Protein AF-A0A1F7FIG1-F1 (afdb_monomer_lite)

Radius of gyration: 31.35 Å; chains: 1; bounding box: 47×82×94 Å

Structure (mmCIF, N/CA/C/O backbone):
data_AF-A0A1F7FIG1-F1
#
_entry.id   AF-A0A1F7FIG1-F1
#
loop_
_atom_site.group_PDB
_atom_site.id
_atom_site.type_symbol
_atom_site.label_atom_id
_atom_site.label_alt_id
_atom_site.label_comp_id
_atom_site.label_asym_id
_atom_site.label_entity_id
_atom_site.label_seq_id
_atom_site.pdbx_PDB_ins_code
_atom_site.Cartn_x
_atom_site.Cartn_y
_atom_site.Cartn_z
_atom_site.occupancy
_atom_site.B_iso_or_equiv
_atom_site.auth_seq_id
_atom_site.auth_comp_id
_atom_site.auth_asym_id
_atom_site.auth_atom_id
_atom_site.pdbx_PDB_model_num
ATOM 1 N N . MET A 1 1 ? -11.057 66.371 27.479 1.00 36.31 1 MET A N 1
ATOM 2 C CA . MET A 1 1 ? -12.027 65.419 26.897 1.00 36.31 1 MET A CA 1
ATOM 3 C C . MET A 1 1 ? -11.253 64.253 26.309 1.00 36.31 1 MET A C 1
ATOM 5 O O . MET A 1 1 ? -10.707 64.365 25.223 1.00 36.31 1 MET A O 1
ATOM 9 N N . THR A 1 2 ? -11.128 63.170 27.066 1.00 29.16 2 THR A N 1
ATOM 10 C CA . THR A 1 2 ? -10.509 61.911 26.641 1.00 29.16 2 THR A CA 1
ATOM 11 C C . THR A 1 2 ? -11.490 61.180 25.722 1.00 29.16 2 THR A C 1
ATOM 13 O O . THR A 1 2 ? -12.403 60.499 26.186 1.00 29.16 2 THR A O 1
ATOM 16 N N . GLN A 1 3 ? -11.361 61.380 24.408 1.00 32.34 3 GLN A N 1
ATOM 17 C CA . GLN A 1 3 ? -12.085 60.576 23.423 1.00 32.34 3 GLN A CA 1
ATOM 18 C C . GLN A 1 3 ? -11.475 59.170 23.396 1.00 32.34 3 GLN A C 1
ATOM 20 O O . GLN A 1 3 ? -10.293 58.996 23.113 1.00 32.34 3 GLN A O 1
ATOM 25 N N . LYS A 1 4 ? -12.291 58.173 23.747 1.00 31.66 4 LYS A N 1
ATOM 26 C CA . LYS A 1 4 ? -11.949 56.748 23.722 1.00 31.66 4 LYS A CA 1
ATOM 27 C C . LYS A 1 4 ? -11.683 56.294 22.279 1.00 31.66 4 LYS A C 1
ATOM 29 O O . LYS A 1 4 ? -12.510 56.524 21.400 1.00 31.66 4 LYS A O 1
ATOM 34 N N . LEU A 1 5 ? -10.533 55.656 22.077 1.00 32.78 5 LEU A N 1
ATOM 35 C CA . LEU A 1 5 ? -9.999 55.136 20.818 1.00 32.78 5 LEU A CA 1
ATOM 36 C C . LEU A 1 5 ? -10.606 53.751 20.516 1.00 32.78 5 LEU A C 1
ATOM 38 O O . LEU A 1 5 ? -10.732 52.920 21.413 1.00 32.78 5 LEU A O 1
ATOM 42 N N . LEU A 1 6 ? -10.964 53.490 19.262 1.00 45.78 6 LEU A N 1
ATOM 43 C CA . LEU A 1 6 ? -11.251 52.152 18.739 1.00 45.78 6 LEU A CA 1
ATOM 44 C C . LEU A 1 6 ? -10.355 51.923 17.524 1.00 45.78 6 LEU A C 1
ATOM 46 O O . LEU A 1 6 ? -10.098 52.843 16.753 1.00 45.78 6 LEU A O 1
ATOM 50 N N . ILE A 1 7 ? -9.932 50.685 17.335 1.00 39.47 7 ILE A N 1
ATOM 51 C CA . ILE A 1 7 ? -9.132 50.217 16.207 1.00 39.47 7 ILE A CA 1
ATOM 52 C C . ILE A 1 7 ? -9.976 49.129 15.527 1.00 39.47 7 ILE A C 1
ATOM 54 O O . ILE A 1 7 ? -10.491 48.247 16.215 1.00 39.47 7 ILE A O 1
ATOM 58 N N . LEU A 1 8 ? -10.182 49.212 14.206 1.00 32.12 8 LEU A N 1
ATOM 59 C CA . LEU A 1 8 ? -10.901 48.193 13.427 1.00 32.12 8 LEU A CA 1
ATOM 60 C C . LEU A 1 8 ? -9.882 47.210 12.838 1.00 32.12 8 LEU A C 1
ATOM 62 O O . LEU A 1 8 ? -9.046 47.610 12.034 1.00 32.12 8 LEU A O 1
ATOM 66 N N . LEU A 1 9 ? -9.963 45.935 13.225 1.00 37.94 9 LEU A N 1
ATOM 67 C CA . LEU A 1 9 ? -9.158 44.854 12.650 1.00 37.94 9 LEU A CA 1
ATOM 68 C C . LEU A 1 9 ? -10.032 44.064 11.664 1.00 37.94 9 LEU A C 1
ATOM 70 O O . LEU A 1 9 ? -11.034 43.470 12.065 1.00 37.94 9 LEU A O 1
ATOM 74 N N . GLY A 1 10 ? -9.694 44.094 10.374 1.00 38.12 10 GLY A N 1
ATOM 75 C CA . GLY A 1 10 ? -10.384 43.334 9.329 1.00 38.12 10 GLY A CA 1
ATOM 76 C C . GLY A 1 10 ? -9.662 42.019 9.035 1.00 38.12 10 GLY A C 1
ATOM 77 O O . GLY A 1 10 ? -8.451 42.013 8.846 1.00 38.12 10 GLY A O 1
ATOM 78 N N . MET A 1 11 ? -10.400 40.908 8.983 1.00 39.88 11 MET A N 1
ATOM 79 C CA . MET A 1 11 ? -9.865 39.578 8.675 1.00 39.88 11 MET A CA 1
ATOM 80 C C . MET A 1 11 ? -10.254 39.202 7.238 1.00 39.88 11 MET A C 1
ATOM 82 O O . MET A 1 11 ? -11.442 39.062 6.946 1.00 39.88 11 MET A O 1
ATOM 86 N N . LEU A 1 12 ? -9.278 39.054 6.335 1.00 37.06 12 LEU A N 1
ATOM 87 C CA . LEU A 1 12 ? -9.501 38.505 4.991 1.00 37.06 12 LEU A CA 1
ATOM 88 C C . LEU A 1 12 ? -9.097 37.027 4.979 1.00 37.06 12 LEU A C 1
ATOM 90 O O . LEU A 1 12 ? -7.964 36.685 5.310 1.00 37.06 12 LEU A O 1
ATOM 94 N N . VAL A 1 13 ? -10.022 36.150 4.584 1.00 36.62 13 VAL A N 1
ATOM 95 C CA . VAL A 1 13 ? -9.782 34.705 4.476 1.00 36.62 13 VAL A CA 1
ATOM 96 C C . VAL A 1 13 ? -9.676 34.336 3.000 1.00 36.62 13 VAL A C 1
ATOM 98 O O . VAL A 1 13 ? -10.669 34.392 2.276 1.00 36.62 13 VAL A O 1
ATOM 101 N N . PHE A 1 14 ? -8.484 33.937 2.555 1.00 33.53 14 PHE A N 1
ATOM 102 C CA . PHE A 1 14 ? -8.286 33.334 1.238 1.00 33.53 14 PHE A CA 1
ATOM 103 C C . PHE A 1 14 ? -8.298 31.811 1.378 1.00 33.53 14 PHE A C 1
ATOM 105 O O . PHE A 1 14 ? -7.436 31.227 2.032 1.00 33.53 14 PHE A O 1
ATOM 112 N N . ILE A 1 15 ? -9.285 31.161 0.759 1.00 32.75 15 ILE A N 1
ATOM 113 C CA . ILE A 1 15 ? -9.352 29.700 0.663 1.00 32.75 15 ILE A CA 1
ATOM 114 C C . ILE A 1 15 ? -8.783 29.315 -0.701 1.00 32.75 15 ILE A C 1
ATOM 116 O O . ILE A 1 15 ? -9.471 29.418 -1.715 1.00 32.75 15 ILE A O 1
ATOM 120 N N . THR A 1 16 ? -7.527 28.880 -0.738 1.00 31.31 16 THR A N 1
ATOM 121 C CA . THR A 1 16 ? -6.963 28.216 -1.915 1.00 31.31 16 THR A CA 1
ATOM 122 C C . THR A 1 16 ? -6.967 26.711 -1.663 1.00 31.31 16 THR A C 1
ATOM 124 O O . THR A 1 16 ? -6.349 26.201 -0.732 1.00 31.31 16 THR A O 1
ATOM 127 N N . CYS A 1 17 ? -7.724 25.971 -2.473 1.00 26.27 17 CYS A N 1
ATOM 128 C CA . CYS A 1 17 ? -7.752 24.515 -2.398 1.00 26.27 17 CYS A CA 1
ATOM 129 C C . CYS A 1 17 ? -6.480 23.979 -3.074 1.00 26.27 17 CYS A C 1
ATOM 131 O O . CYS A 1 17 ? -6.463 23.745 -4.281 1.00 26.27 17 CYS A O 1
ATOM 133 N N . ALA A 1 18 ? -5.385 23.859 -2.321 1.00 30.47 18 ALA A N 1
ATOM 134 C CA . ALA A 1 18 ? -4.219 23.109 -2.775 1.00 30.47 18 ALA A CA 1
ATOM 135 C C . ALA A 1 18 ? -4.557 21.602 -2.766 1.00 30.47 18 ALA A C 1
ATOM 137 O O . ALA A 1 18 ? -5.240 21.151 -1.845 1.00 30.47 18 ALA A O 1
ATOM 138 N N . PRO A 1 19 ? -4.126 20.819 -3.771 1.00 32.38 1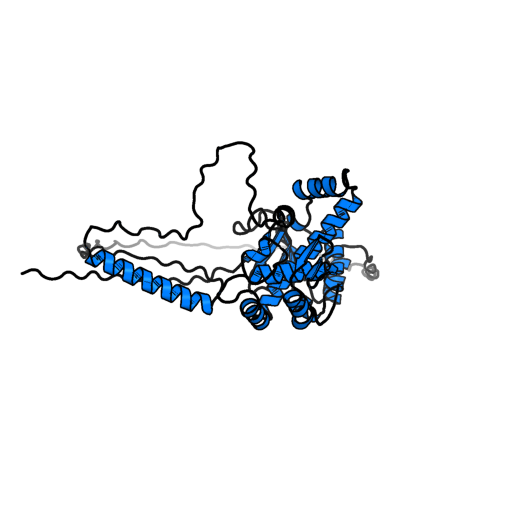9 PRO A N 1
ATOM 139 C CA . PRO A 1 19 ? -4.328 19.374 -3.764 1.00 32.38 19 PRO A CA 1
ATOM 140 C C . PRO A 1 19 ? -3.623 18.736 -2.558 1.00 32.38 19 PRO A C 1
ATOM 142 O O . PRO A 1 19 ? -2.502 19.118 -2.219 1.00 32.38 19 PRO A O 1
ATOM 145 N N . ILE A 1 20 ? -4.284 17.768 -1.922 1.00 38.44 20 ILE A N 1
ATOM 146 C CA . ILE A 1 20 ? -3.734 16.985 -0.808 1.00 38.44 20 ILE A CA 1
ATOM 147 C C . ILE A 1 20 ? -2.874 15.868 -1.402 1.00 38.44 20 ILE A C 1
ATOM 149 O O . ILE A 1 20 ? -3.362 15.097 -2.234 1.00 38.44 20 ILE A O 1
ATOM 153 N N . TYR A 1 21 ? -1.618 15.783 -0.965 1.00 40.31 21 TYR A N 1
ATOM 154 C CA . TYR A 1 21 ? -0.701 14.697 -1.301 1.00 40.31 21 TYR A CA 1
ATOM 155 C C . TYR A 1 21 ? -0.679 13.710 -0.138 1.00 40.31 21 TYR A C 1
ATOM 157 O O . TYR A 1 21 ? -0.214 14.059 0.944 1.00 40.31 21 TYR A O 1
ATOM 165 N N . ALA A 1 22 ? -1.197 12.506 -0.357 1.00 50.84 22 ALA A N 1
ATOM 166 C CA . ALA A 1 22 ? -0.928 11.374 0.525 1.00 50.84 22 ALA A CA 1
ATOM 167 C C . ALA A 1 22 ? 0.332 10.666 0.002 1.00 50.84 22 ALA A C 1
ATOM 169 O O . ALA A 1 22 ? 0.507 10.583 -1.220 1.00 50.84 22 ALA A O 1
ATOM 170 N N . GLN A 1 23 ? 1.260 10.298 0.886 1.00 49.38 23 GLN A N 1
ATOM 171 C CA . GLN A 1 23 ? 2.627 9.916 0.516 1.00 49.38 23 GLN A CA 1
ATOM 172 C C . GLN A 1 23 ? 3.071 8.698 1.314 1.00 49.38 23 GLN A C 1
ATOM 174 O O . GLN A 1 23 ? 2.840 8.632 2.509 1.00 49.38 23 GLN A O 1
ATOM 179 N N . SER A 1 24 ? 3.833 7.797 0.707 1.00 46.78 24 SER A N 1
ATOM 180 C CA . SER A 1 24 ? 4.522 6.743 1.454 1.00 46.78 24 SER A CA 1
ATOM 181 C C . SER A 1 24 ? 5.958 7.161 1.772 1.00 46.78 24 SER A C 1
ATOM 183 O O . SER A 1 24 ? 6.798 7.325 0.881 1.00 46.78 24 SER A O 1
ATOM 185 N N . GLY A 1 25 ? 6.270 7.322 3.061 1.00 41.94 25 GLY A N 1
ATOM 186 C CA . GLY A 1 25 ? 7.650 7.483 3.523 1.00 41.94 25 GLY A CA 1
ATOM 187 C C . GLY A 1 25 ? 8.472 6.199 3.340 1.00 41.94 25 GLY A C 1
ATOM 188 O O . GLY A 1 25 ? 7.935 5.090 3.364 1.00 41.94 25 GLY A O 1
ATOM 189 N N . SER A 1 26 ? 9.793 6.338 3.184 1.00 39.97 26 SER A N 1
ATOM 190 C CA . SER A 1 26 ? 10.753 5.225 3.240 1.00 39.97 26 SER A CA 1
ATOM 191 C C . SER A 1 26 ? 10.523 4.393 4.510 1.00 39.97 26 SER A C 1
ATOM 193 O O . SER A 1 26 ? 10.865 4.793 5.623 1.00 39.97 26 SER A O 1
ATOM 195 N N . TYR A 1 27 ? 9.932 3.214 4.321 1.00 38.38 27 TYR A N 1
ATOM 196 C CA . TYR A 1 27 ? 9.387 2.348 5.367 1.00 38.38 27 TYR A CA 1
ATOM 197 C C . TYR A 1 27 ? 10.417 1.940 6.437 1.00 38.38 27 TYR A C 1
ATOM 199 O O . TYR A 1 27 ? 10.072 1.627 7.569 1.00 38.38 27 TYR A O 1
ATOM 207 N N . LEU A 1 28 ? 11.701 1.998 6.101 1.00 36.94 28 LEU A N 1
ATOM 208 C CA . LEU A 1 28 ? 12.795 1.343 6.812 1.00 36.94 28 LEU A CA 1
ATOM 209 C C . LEU A 1 28 ? 13.220 1.985 8.130 1.00 36.94 28 LEU A C 1
ATOM 211 O O . LEU A 1 28 ? 13.681 1.268 9.013 1.00 36.94 28 LEU A O 1
ATOM 215 N N . ASP A 1 29 ? 13.042 3.296 8.292 1.00 32.66 29 ASP A N 1
ATOM 216 C CA . ASP A 1 29 ? 13.509 3.992 9.499 1.00 32.66 29 ASP A CA 1
ATOM 217 C C . ASP A 1 29 ? 12.566 3.807 10.701 1.00 32.66 29 ASP A C 1
ATOM 219 O O . ASP A 1 29 ? 12.997 3.924 11.845 1.00 32.66 29 ASP A O 1
ATOM 223 N N . SER A 1 30 ? 11.284 3.488 10.471 1.00 35.69 30 SER A N 1
ATOM 224 C CA . SER A 1 30 ? 10.268 3.474 11.540 1.00 35.69 30 SER A CA 1
ATOM 225 C C . SER A 1 30 ? 9.952 2.092 12.122 1.00 35.69 30 SER A C 1
ATOM 227 O O . SER A 1 30 ? 9.515 2.007 13.267 1.00 35.69 30 SER A O 1
ATOM 229 N N . ILE A 1 31 ? 10.182 1.009 11.370 1.00 33.78 31 ILE A N 1
ATOM 230 C CA . ILE A 1 31 ? 9.929 -0.371 11.835 1.00 33.78 31 ILE A CA 1
ATOM 231 C C . ILE A 1 31 ? 11.081 -0.958 12.658 1.00 33.78 31 ILE A C 1
ATOM 233 O O . ILE A 1 31 ? 10.838 -1.873 13.435 1.00 33.78 31 ILE A O 1
ATOM 237 N N . TYR A 1 32 ? 12.305 -0.432 12.534 1.00 32.81 32 TYR A N 1
ATOM 238 C CA . TYR A 1 32 ? 13.488 -0.993 13.208 1.00 32.81 32 TYR A CA 1
ATOM 239 C C . TYR A 1 32 ? 14.100 -0.100 14.296 1.00 32.81 32 TYR A C 1
ATOM 241 O O . TYR A 1 32 ? 15.042 -0.522 14.958 1.00 32.81 32 TYR A O 1
ATOM 249 N N . LYS A 1 33 ? 13.548 1.100 14.524 1.00 30.75 33 LYS A N 1
ATOM 250 C CA . LYS A 1 33 ? 13.915 1.985 15.648 1.00 30.75 33 LYS A CA 1
ATOM 251 C C . LYS A 1 33 ? 12.943 1.916 16.836 1.00 30.75 33 LYS A C 1
ATOM 253 O O . LYS A 1 33 ? 13.046 2.723 17.751 1.00 30.75 33 LYS A O 1
ATOM 258 N N . ALA A 1 34 ? 11.986 0.987 16.832 1.00 28.58 34 ALA A N 1
ATOM 259 C CA . ALA A 1 34 ? 11.122 0.767 17.988 1.00 28.58 34 ALA A CA 1
ATOM 260 C C . ALA A 1 34 ? 11.837 -0.148 18.993 1.00 28.58 34 ALA A C 1
ATOM 262 O O . ALA A 1 34 ? 11.842 -1.366 18.823 1.00 28.58 34 ALA A O 1
ATOM 263 N N . ASP A 1 35 ? 12.449 0.438 20.022 1.00 25.25 35 ASP A N 1
ATOM 264 C CA . ASP A 1 35 ? 12.758 -0.297 21.246 1.00 25.25 35 ASP A CA 1
ATOM 265 C C . ASP A 1 35 ? 11.476 -0.545 22.071 1.00 25.25 35 ASP A C 1
ATOM 267 O O . ASP A 1 35 ? 10.444 0.111 21.891 1.00 25.25 35 ASP A O 1
ATOM 271 N N . GLU A 1 36 ? 11.514 -1.542 22.962 1.00 29.64 36 GLU A N 1
ATOM 272 C CA . GLU A 1 36 ? 10.360 -1.997 23.758 1.00 29.64 36 GLU A CA 1
ATOM 273 C C . GLU A 1 36 ? 9.891 -0.994 24.836 1.00 29.64 36 GLU A C 1
ATOM 275 O O . GLU A 1 36 ? 9.008 -1.321 25.630 1.00 29.64 36 GLU A O 1
ATOM 280 N N . GLN A 1 37 ? 10.424 0.231 24.885 1.00 26.55 37 GLN A N 1
ATOM 281 C CA . GLN A 1 37 ? 10.080 1.214 25.921 1.00 26.55 37 GLN A CA 1
ATOM 282 C C . GLN A 1 37 ? 9.484 2.527 25.413 1.00 26.55 37 GLN A C 1
ATOM 284 O O . GLN A 1 37 ? 9.089 3.354 26.234 1.00 26.55 37 GLN A O 1
ATOM 289 N N . GLY A 1 38 ? 9.299 2.718 24.103 1.00 28.73 38 GLY A N 1
ATOM 290 C CA . GLY A 1 38 ? 8.615 3.919 23.613 1.00 28.73 38 GLY A CA 1
ATOM 291 C C . GLY A 1 38 ? 9.329 5.214 24.015 1.00 28.73 38 GLY A C 1
ATOM 292 O O . GLY A 1 38 ? 8.693 6.259 24.159 1.00 28.73 38 GLY A O 1
ATOM 293 N N . THR A 1 39 ? 10.648 5.150 24.180 1.00 24.12 39 THR A N 1
ATOM 294 C CA . THR A 1 39 ? 11.513 6.311 24.358 1.00 24.12 39 THR A CA 1
ATOM 295 C C . THR A 1 39 ? 12.469 6.358 23.186 1.00 24.12 39 THR A C 1
ATOM 297 O O . THR A 1 39 ? 13.250 5.441 22.991 1.00 24.12 39 THR A O 1
ATOM 300 N N . SER A 1 40 ? 12.405 7.432 22.401 1.00 25.78 40 SER A N 1
ATOM 301 C CA . SER A 1 40 ? 13.405 7.736 21.379 1.00 25.78 40 SER A CA 1
ATOM 302 C C . SER A 1 40 ? 14.789 7.770 22.029 1.00 25.78 40 SER A C 1
ATOM 304 O O . SER A 1 40 ? 15.146 8.767 22.657 1.00 25.78 40 SER A O 1
ATOM 306 N N . ALA A 1 41 ? 15.560 6.691 21.897 1.00 23.69 41 ALA A N 1
ATOM 307 C CA . ALA A 1 41 ? 16.963 6.679 22.263 1.00 23.69 41 ALA A CA 1
ATOM 308 C C . ALA A 1 41 ? 17.731 7.552 21.264 1.00 23.69 41 ALA A C 1
ATOM 310 O O . ALA A 1 41 ? 17.931 7.202 20.100 1.00 23.69 41 ALA A O 1
ATOM 311 N N . VAL A 1 42 ? 18.115 8.728 21.751 1.00 35.94 42 VAL A N 1
ATOM 312 C CA . VAL A 1 42 ? 19.218 9.525 21.226 1.00 35.94 42 VAL A CA 1
ATOM 313 C C . VAL A 1 42 ? 20.471 8.654 21.320 1.00 35.94 42 VAL A C 1
ATOM 315 O O . VAL A 1 42 ? 20.790 8.157 22.399 1.00 35.94 42 VAL A O 1
ATOM 318 N N . ALA A 1 43 ? 21.152 8.441 20.199 1.00 26.52 43 ALA A N 1
ATOM 319 C CA . ALA A 1 43 ? 22.503 7.905 20.186 1.00 26.52 43 ALA A CA 1
ATOM 320 C C . ALA A 1 43 ? 23.331 8.740 19.211 1.00 26.52 43 ALA A C 1
ATOM 322 O O . ALA A 1 43 ? 23.025 8.818 18.019 1.00 26.52 43 ALA A O 1
ATOM 323 N N . ASP A 1 44 ? 24.309 9.403 19.813 1.00 29.80 44 ASP A N 1
ATOM 324 C CA . ASP A 1 44 ? 25.309 10.295 19.253 1.00 29.80 44 ASP A CA 1
ATOM 325 C C . ASP A 1 44 ? 26.075 9.694 18.074 1.00 29.80 44 ASP A C 1
ATOM 327 O O . ASP A 1 44 ? 26.444 8.528 18.118 1.00 29.80 44 ASP A O 1
ATOM 331 N N . GLU A 1 45 ? 26.348 10.531 17.071 1.00 24.59 45 GLU A N 1
ATOM 332 C CA . GLU A 1 45 ? 27.586 10.635 16.274 1.00 24.59 45 GLU A CA 1
ATOM 333 C C . GLU A 1 45 ? 27.491 11.972 15.466 1.00 24.59 45 GLU A C 1
ATOM 335 O O . GLU A 1 45 ? 26.385 12.461 15.227 1.00 24.59 45 GLU A O 1
ATOM 340 N N . PRO A 1 46 ? 28.605 12.621 15.067 1.00 29.45 46 PRO A N 1
ATOM 341 C CA . PRO A 1 46 ? 29.080 13.898 15.622 1.00 29.45 46 PRO A CA 1
ATOM 342 C C . PRO A 1 46 ? 28.567 15.192 14.953 1.00 29.45 46 PRO A C 1
ATOM 344 O O . PRO A 1 46 ? 28.063 15.216 13.833 1.00 29.45 46 PRO A O 1
ATOM 347 N N . GLU A 1 47 ? 28.753 16.292 15.687 1.00 32.22 47 GLU A N 1
ATOM 348 C CA . GLU A 1 47 ? 28.095 17.589 15.541 1.00 32.22 47 GLU A CA 1
ATOM 349 C C . GLU A 1 47 ? 28.501 18.518 14.379 1.00 32.22 47 GLU A C 1
ATOM 351 O O . GLU A 1 47 ? 29.667 18.688 14.032 1.00 32.22 47 GLU A O 1
ATOM 356 N N . THR A 1 48 ? 27.433 19.209 13.949 1.00 50.50 48 THR A N 1
ATOM 357 C CA . THR A 1 48 ? 27.256 20.564 13.396 1.00 50.50 48 THR A CA 1
ATOM 358 C C . THR A 1 48 ? 28.022 20.970 12.132 1.00 50.50 48 THR A C 1
ATOM 360 O O . THR A 1 48 ? 29.195 21.317 12.131 1.00 50.50 48 THR A O 1
ATOM 363 N N . ASN A 1 49 ? 27.275 21.098 11.033 1.00 32.59 49 ASN A N 1
ATOM 364 C CA . ASN A 1 49 ? 27.007 22.429 10.479 1.00 32.59 49 ASN A CA 1
ATOM 365 C C . ASN A 1 49 ? 25.882 22.362 9.441 1.00 32.59 49 ASN A C 1
ATOM 367 O O . ASN A 1 49 ? 26.106 22.380 8.236 1.00 32.59 49 ASN A O 1
ATOM 371 N N . TYR A 1 50 ? 24.651 22.323 9.941 1.00 22.58 50 TYR A N 1
ATOM 372 C CA . TYR A 1 50 ? 23.505 22.907 9.258 1.00 22.58 50 TYR A CA 1
ATOM 373 C C . TYR A 1 50 ? 22.780 23.748 10.295 1.00 22.58 50 TYR A C 1
ATOM 375 O O . TYR A 1 50 ? 22.372 23.242 11.338 1.00 22.58 50 TYR A O 1
ATOM 383 N N . ALA A 1 51 ? 22.684 25.046 10.024 1.00 24.66 51 ALA A N 1
ATOM 384 C CA . ALA A 1 51 ? 21.829 25.938 10.777 1.00 24.66 51 ALA A CA 1
ATOM 385 C C . ALA A 1 51 ? 20.412 25.353 10.765 1.00 24.66 51 ALA A C 1
ATOM 387 O O . ALA A 1 51 ? 19.794 25.210 9.710 1.00 24.66 51 ALA A O 1
ATOM 388 N N . THR A 1 52 ? 19.920 24.980 11.939 1.00 26.12 52 THR A N 1
ATOM 389 C CA . THR A 1 52 ? 18.517 24.662 12.168 1.00 26.12 52 THR A CA 1
ATOM 390 C C . THR A 1 52 ? 17.711 25.937 11.949 1.00 26.12 52 THR A C 1
ATOM 392 O O . THR A 1 52 ? 17.607 26.771 12.845 1.00 26.12 52 THR A O 1
ATOM 395 N N . THR A 1 53 ? 17.158 26.122 10.751 1.00 26.58 53 THR A N 1
ATOM 396 C CA . THR A 1 53 ? 16.033 27.042 10.564 1.00 26.58 53 THR A CA 1
ATOM 397 C C . THR A 1 53 ? 14.763 26.297 10.937 1.00 26.58 53 THR A C 1
ATOM 399 O O . THR A 1 53 ? 14.167 25.573 10.141 1.00 26.58 53 THR A O 1
ATOM 402 N N . ASP A 1 54 ? 14.418 26.462 12.201 1.00 35.22 54 ASP A N 1
ATOM 403 C CA . ASP A 1 54 ? 13.180 26.082 12.862 1.00 35.22 54 ASP A CA 1
ATOM 404 C C . ASP A 1 54 ? 11.979 26.732 12.139 1.00 35.22 54 ASP A C 1
ATOM 406 O O . ASP A 1 54 ? 11.652 27.887 12.390 1.00 35.22 54 ASP A O 1
ATOM 410 N N . THR A 1 55 ? 11.374 26.052 11.156 1.00 34.00 55 THR A N 1
ATOM 411 C CA . THR A 1 55 ? 10.208 26.566 10.400 1.00 34.00 55 THR A CA 1
ATOM 412 C C . THR A 1 55 ? 9.262 25.438 9.980 1.00 34.00 55 THR A C 1
ATOM 414 O O . THR A 1 55 ? 9.037 25.192 8.803 1.00 34.00 55 THR A O 1
ATOM 417 N N . ASP A 1 56 ? 8.685 24.739 10.957 1.00 34.22 56 ASP A N 1
ATOM 418 C CA . ASP A 1 56 ? 7.439 23.976 10.742 1.00 34.22 56 ASP A CA 1
ATOM 419 C C . ASP A 1 56 ? 6.406 24.222 11.860 1.00 34.22 56 ASP A C 1
ATOM 421 O O . ASP A 1 56 ? 5.468 23.458 12.097 1.00 34.22 56 ASP A O 1
ATOM 425 N N . THR A 1 57 ? 6.542 25.364 12.534 1.00 34.78 57 THR A N 1
ATOM 426 C CA . THR A 1 57 ? 5.412 26.032 13.173 1.00 34.78 57 THR A CA 1
ATOM 427 C C . THR A 1 57 ? 4.684 26.880 12.123 1.00 34.78 57 THR A C 1
ATOM 429 O O . THR A 1 57 ? 5.319 27.402 11.206 1.00 34.78 57 THR A O 1
ATOM 432 N N . PRO A 1 58 ? 3.349 27.027 12.202 1.00 30.28 58 PRO A N 1
ATOM 433 C CA . PRO A 1 58 ? 2.633 27.962 11.345 1.00 30.28 58 PRO A CA 1
ATOM 434 C C . PRO A 1 58 ? 3.221 29.364 11.533 1.00 30.28 58 PRO A C 1
ATOM 436 O O . PRO A 1 58 ? 3.078 29.966 12.596 1.00 30.28 58 PRO A O 1
ATOM 439 N N . GLU A 1 59 ? 3.893 29.867 10.504 1.00 35.09 59 GLU A N 1
ATOM 440 C CA . GLU A 1 59 ? 4.479 31.198 10.528 1.00 35.09 59 GLU A CA 1
ATOM 441 C C . GLU A 1 59 ? 3.358 32.237 10.405 1.00 35.09 59 GLU A C 1
ATOM 443 O O . GLU A 1 59 ? 2.664 32.335 9.387 1.00 35.09 59 GLU A O 1
ATOM 448 N N . VAL A 1 60 ? 3.145 32.994 11.482 1.00 40.53 60 VAL A N 1
ATOM 449 C CA . VAL A 1 60 ? 2.340 34.213 11.449 1.00 40.53 60 VAL A CA 1
ATOM 450 C C . VAL A 1 60 ? 3.258 35.316 10.947 1.00 40.53 60 VAL A C 1
ATOM 452 O O . VAL A 1 60 ? 4.049 35.865 11.708 1.00 40.53 60 VAL A O 1
ATOM 455 N N . VAL A 1 61 ? 3.180 35.610 9.653 1.00 39.53 61 VAL A N 1
ATOM 456 C CA . VAL A 1 61 ? 3.956 36.700 9.060 1.00 39.53 61 VAL A CA 1
ATOM 457 C C . VAL A 1 61 ? 3.329 38.028 9.503 1.00 39.53 61 VAL A C 1
ATOM 459 O O . VAL A 1 61 ? 2.196 38.339 9.135 1.00 39.53 61 VAL A O 1
ATOM 462 N N . ASP A 1 62 ? 4.087 38.749 10.332 1.00 42.94 62 ASP A N 1
ATOM 463 C CA . ASP A 1 62 ? 3.859 40.084 10.901 1.00 42.94 62 ASP A CA 1
ATOM 464 C C . ASP A 1 62 ? 2.627 40.273 11.806 1.00 42.94 62 ASP A C 1
ATOM 466 O O . ASP A 1 62 ? 1.590 40.815 11.418 1.00 42.94 62 ASP A O 1
ATOM 470 N N . VAL A 1 63 ? 2.799 39.945 13.093 1.00 42.09 63 VAL A N 1
ATOM 471 C CA . VAL A 1 63 ? 2.055 40.606 14.179 1.00 42.09 63 VAL A CA 1
ATOM 472 C C . VAL A 1 63 ? 2.946 41.723 14.729 1.00 42.09 63 VAL A C 1
ATOM 474 O O . VAL A 1 63 ? 4.010 41.409 15.262 1.00 42.09 63 VAL A O 1
ATOM 477 N N . PRO A 1 64 ? 2.564 43.010 14.628 1.00 43.69 64 PRO A N 1
ATOM 478 C CA . PRO A 1 64 ? 3.340 44.078 15.247 1.00 43.69 64 PRO A CA 1
ATOM 479 C C . PRO A 1 64 ? 3.414 43.859 16.762 1.00 43.69 64 PRO A C 1
ATOM 481 O O . PRO A 1 64 ? 2.418 43.475 17.387 1.00 43.69 64 PRO A O 1
ATOM 484 N N . GLU A 1 65 ? 4.594 44.092 17.345 1.00 47.50 65 GLU A N 1
ATOM 485 C CA . GLU A 1 65 ? 4.801 43.985 18.791 1.00 47.50 65 GLU A CA 1
ATOM 486 C C . GLU A 1 65 ? 3.737 44.794 19.550 1.00 47.50 65 GLU A C 1
ATOM 488 O O . GLU A 1 65 ? 3.386 45.905 19.133 1.00 47.50 65 GLU A O 1
ATOM 493 N N . PRO A 1 66 ? 3.204 44.263 20.666 1.00 43.28 66 PRO A N 1
ATOM 494 C CA . PRO A 1 66 ? 2.198 44.958 21.444 1.00 43.28 66 PRO A CA 1
ATOM 495 C C . PRO A 1 66 ? 2.808 46.247 21.997 1.00 43.28 66 PRO A C 1
ATOM 497 O O . PRO A 1 66 ? 3.571 46.236 22.962 1.00 43.28 66 PRO A O 1
ATOM 500 N N . THR A 1 67 ? 2.433 47.388 21.420 1.00 50.06 67 THR A N 1
ATOM 501 C CA . THR A 1 67 ? 2.507 48.656 22.142 1.00 50.06 67 THR A CA 1
ATOM 502 C C . THR A 1 67 ? 1.748 48.442 23.448 1.00 50.06 67 THR A C 1
ATOM 504 O O . THR A 1 67 ? 0.652 47.894 23.409 1.00 50.06 67 THR A O 1
ATOM 507 N N . GLY A 1 68 ? 2.354 48.763 24.595 1.00 48.72 68 GLY A N 1
ATOM 508 C CA . GLY A 1 68 ? 1.914 48.370 25.946 1.00 48.72 68 GLY A CA 1
ATOM 509 C C . GLY A 1 68 ? 0.547 48.894 26.429 1.00 48.72 68 GLY A C 1
ATOM 510 O O . GLY A 1 68 ? 0.418 49.261 27.594 1.00 48.72 68 GLY A O 1
ATOM 511 N N . ASP A 1 69 ? -0.465 48.952 25.561 1.00 53.75 69 ASP A N 1
ATOM 512 C CA . ASP A 1 69 ? -1.860 49.264 25.838 1.00 53.75 69 ASP A CA 1
ATOM 513 C C . ASP A 1 69 ? -2.660 47.964 26.112 1.00 53.75 69 ASP A C 1
ATOM 515 O O . ASP A 1 69 ? -2.874 47.141 25.211 1.00 53.75 69 ASP A O 1
ATOM 519 N N . PRO A 1 70 ? -3.182 47.778 27.340 1.00 51.38 70 PRO A N 1
ATOM 520 C CA . PRO A 1 70 ? -3.997 46.621 27.720 1.00 51.38 70 PRO A CA 1
ATOM 521 C C . PRO A 1 70 ? -5.239 46.390 26.838 1.00 51.38 70 PRO A C 1
ATOM 523 O O . PRO A 1 70 ? -5.746 45.267 26.759 1.00 51.38 70 PRO A O 1
ATOM 526 N N . ALA A 1 71 ? -5.760 47.428 26.173 1.00 51.62 71 ALA A N 1
ATOM 527 C CA . ALA A 1 71 ? -6.901 47.300 25.268 1.00 51.62 71 ALA A CA 1
ATOM 528 C C . ALA A 1 71 ? -6.533 46.594 23.951 1.00 51.62 71 ALA A C 1
ATOM 530 O O . ALA A 1 71 ? -7.340 45.815 23.435 1.00 51.62 71 ALA A O 1
ATOM 531 N N . GLN A 1 72 ? -5.314 46.808 23.442 1.00 50.78 72 GLN A N 1
ATOM 532 C CA . GLN A 1 72 ? -4.795 46.103 22.265 1.00 50.78 72 GLN A CA 1
ATOM 533 C C . GLN A 1 72 ? -4.523 44.633 22.582 1.00 50.78 72 GLN A C 1
ATOM 535 O O . GLN A 1 72 ? -4.891 43.763 21.794 1.00 50.78 72 GLN A O 1
ATOM 540 N N . GLN A 1 73 ? -3.995 44.337 23.771 1.00 50.91 73 GLN A N 1
ATOM 541 C CA . GLN A 1 73 ? -3.734 42.960 24.193 1.00 50.91 73 GLN A CA 1
ATOM 542 C C . GLN A 1 73 ? -5.029 42.146 24.314 1.00 50.91 73 GLN A C 1
ATOM 544 O O . GLN A 1 73 ? -5.137 41.046 23.775 1.00 50.91 73 GLN A O 1
ATOM 549 N N . LYS A 1 74 ? -6.080 42.737 24.894 1.00 55.84 74 LYS A N 1
ATOM 550 C CA . LYS A 1 74 ? -7.402 42.099 24.981 1.00 55.84 74 LYS A CA 1
ATOM 551 C C . LYS A 1 74 ? -8.078 41.923 23.615 1.00 55.84 74 LYS A C 1
ATOM 553 O O . LYS A 1 74 ? -8.862 40.989 23.429 1.00 55.84 74 LYS A O 1
ATOM 558 N N . ALA A 1 75 ? -7.819 42.818 22.659 1.00 53.12 75 ALA A N 1
ATOM 559 C CA . ALA A 1 75 ? -8.297 42.674 21.285 1.00 53.12 75 ALA A CA 1
ATOM 560 C C . ALA A 1 75 ? -7.568 41.534 20.553 1.00 53.12 75 ALA A C 1
ATOM 562 O O . ALA A 1 75 ? -8.220 40.741 19.872 1.00 53.12 75 ALA A O 1
ATOM 563 N N . LEU A 1 76 ? -6.256 41.399 20.766 1.00 54.22 76 LEU A N 1
ATOM 564 C CA . LEU A 1 76 ? -5.431 40.331 20.204 1.00 54.22 76 LEU A CA 1
ATOM 565 C C . LEU A 1 76 ? -5.817 38.955 20.770 1.00 54.22 76 LEU A C 1
ATOM 567 O O . LEU A 1 76 ? -6.011 38.006 20.017 1.00 54.22 76 LEU A O 1
ATOM 571 N N . GLU A 1 77 ? -6.061 38.861 22.079 1.00 59.16 77 GLU A N 1
ATOM 572 C CA . GLU A 1 77 ? -6.554 37.638 22.729 1.00 59.16 77 GLU A CA 1
ATOM 573 C C . GLU A 1 77 ? -7.933 37.208 22.202 1.00 59.16 77 GLU A C 1
ATOM 575 O O . GLU A 1 77 ? -8.189 36.022 21.971 1.00 59.16 77 GLU A O 1
ATOM 580 N N . ARG A 1 78 ? -8.836 38.171 21.968 1.00 58.66 78 ARG A N 1
ATOM 581 C CA . ARG A 1 78 ? -10.150 37.904 21.359 1.00 58.66 78 ARG A CA 1
ATOM 582 C C . ARG A 1 78 ? -10.017 37.417 19.919 1.00 58.66 78 ARG A C 1
ATOM 584 O O . ARG A 1 78 ? -10.729 36.488 19.541 1.00 58.66 78 ARG A O 1
ATOM 591 N N . LEU A 1 79 ? -9.100 37.994 19.145 1.00 55.91 79 LEU A N 1
ATOM 592 C CA . LEU A 1 79 ? -8.806 37.560 17.780 1.00 55.91 79 LEU A CA 1
ATOM 593 C C . LEU A 1 79 ? -8.257 36.125 17.761 1.00 55.91 79 LEU A C 1
ATOM 595 O O . LEU A 1 79 ? -8.751 35.290 17.006 1.00 55.91 79 LEU A O 1
ATOM 599 N N . GLN A 1 80 ? -7.322 35.811 18.661 1.00 52.62 80 GLN A N 1
ATOM 600 C CA . GLN A 1 80 ? -6.740 34.476 18.800 1.00 52.62 80 GLN A CA 1
ATOM 601 C C . GLN A 1 80 ? -7.798 33.430 19.179 1.00 52.62 80 GLN A C 1
ATOM 603 O O . GLN A 1 80 ? -7.806 32.313 18.662 1.00 52.62 80 GLN A O 1
ATOM 608 N N . SER A 1 81 ? -8.742 33.800 20.049 1.00 56.06 81 SER A N 1
ATOM 609 C CA . SER A 1 81 ? -9.873 32.946 20.424 1.00 56.06 81 SER A CA 1
ATOM 610 C C . SER A 1 81 ? -10.801 32.650 19.238 1.00 56.06 81 SER A C 1
ATOM 612 O O . SER A 1 81 ? -11.202 31.501 19.041 1.00 56.06 81 SER A O 1
ATOM 614 N N . ILE A 1 82 ? -11.092 33.652 18.400 1.00 57.59 82 ILE A N 1
ATOM 615 C CA . ILE A 1 82 ? -11.905 33.490 17.183 1.00 57.59 82 ILE A CA 1
ATOM 616 C C . ILE A 1 82 ? -11.186 32.599 16.160 1.00 57.59 82 ILE A C 1
ATOM 618 O O . ILE A 1 82 ? -11.801 31.683 15.613 1.00 57.59 82 ILE A O 1
ATOM 622 N N . ILE A 1 83 ? -9.879 32.800 15.959 1.00 54.28 83 ILE A N 1
ATOM 623 C CA . ILE A 1 83 ? -9.038 31.957 15.093 1.00 54.28 83 ILE A CA 1
ATOM 624 C C . ILE A 1 83 ? -9.090 30.495 15.560 1.00 54.28 83 ILE A C 1
ATOM 626 O O . ILE A 1 83 ? -9.374 29.595 14.769 1.00 54.28 83 ILE A O 1
ATOM 630 N N . ASN A 1 84 ? -8.921 30.252 16.860 1.00 54.09 84 ASN A N 1
ATOM 631 C CA . ASN A 1 84 ? -8.960 28.906 17.431 1.00 54.09 84 ASN A CA 1
ATOM 632 C C . ASN A 1 84 ? -10.341 28.238 17.301 1.00 54.09 84 ASN A C 1
ATOM 634 O O . ASN A 1 84 ? -10.425 27.025 17.095 1.00 54.09 84 ASN A O 1
ATOM 638 N N . GLN A 1 85 ? -11.437 28.999 17.396 1.00 56.53 85 GLN A N 1
ATOM 639 C CA . GLN A 1 85 ? -12.788 28.470 17.176 1.00 56.53 85 GLN A CA 1
ATOM 640 C C . GLN A 1 85 ? -13.044 28.128 15.702 1.00 56.53 85 GLN A C 1
ATOM 642 O O . GLN A 1 85 ? -13.598 27.064 15.418 1.00 56.53 85 GLN A O 1
ATOM 647 N N . LEU A 1 86 ? -12.593 28.967 14.766 1.00 51.88 86 LEU A N 1
ATOM 648 C CA . LEU A 1 86 ? -12.696 28.697 13.329 1.00 51.88 86 LEU A CA 1
ATOM 649 C C . LEU A 1 86 ? -11.885 27.455 12.928 1.00 51.88 86 LEU A C 1
ATOM 651 O O . LEU A 1 86 ? -12.407 26.591 12.222 1.00 51.88 86 LEU A O 1
ATOM 655 N N . MET A 1 87 ? -10.670 27.298 13.462 1.00 51.00 87 MET A N 1
ATOM 656 C CA . MET A 1 87 ? -9.838 26.106 13.246 1.00 51.00 87 MET A CA 1
ATOM 657 C C . MET A 1 87 ? -10.510 24.819 13.753 1.00 51.00 87 MET A C 1
ATOM 659 O O . MET A 1 87 ? -10.444 23.786 13.088 1.00 51.00 87 MET A O 1
ATOM 663 N N . ARG A 1 88 ? -11.231 24.875 14.882 1.00 51.84 88 ARG A N 1
ATOM 664 C CA . ARG A 1 88 ? -12.000 23.731 15.414 1.00 51.84 88 ARG A CA 1
ATOM 665 C C . ARG A 1 88 ? -13.224 23.376 14.565 1.00 51.84 88 ARG A C 1
ATOM 667 O O . ARG A 1 88 ? -13.529 22.197 14.410 1.00 51.84 88 ARG A O 1
ATOM 674 N N . ILE A 1 89 ? -13.927 24.369 14.015 1.00 44.50 89 ILE A N 1
ATOM 675 C CA . ILE A 1 89 ? -15.117 24.148 13.173 1.00 44.50 89 ILE A CA 1
ATOM 676 C C . ILE A 1 89 ? -14.721 23.582 11.801 1.00 44.50 89 ILE A C 1
ATOM 678 O O . ILE A 1 89 ? -15.393 22.685 11.287 1.00 44.50 89 ILE A O 1
ATOM 682 N N . ILE A 1 90 ? -13.621 24.068 11.221 1.00 44.81 90 ILE A N 1
ATOM 683 C CA . ILE A 1 90 ? -13.169 23.672 9.881 1.00 44.81 90 ILE A CA 1
ATOM 684 C C . ILE A 1 90 ? -12.404 22.340 9.920 1.00 44.81 90 ILE A C 1
ATOM 686 O O . ILE A 1 90 ? -12.681 21.467 9.095 1.00 44.81 90 ILE A O 1
ATOM 690 N N . GLY A 1 91 ? -11.562 22.111 10.938 1.00 42.81 91 GLY A N 1
ATOM 691 C CA . GLY A 1 91 ? -10.880 20.828 11.163 1.00 42.81 91 GLY A CA 1
ATOM 692 C C . GLY A 1 91 ? -11.829 19.644 11.397 1.00 42.81 91 GLY A C 1
ATOM 693 O O . GLY A 1 91 ? -11.443 18.494 11.205 1.00 42.81 91 GLY A O 1
ATOM 694 N N . GLY A 1 92 ? -13.092 19.912 11.750 1.00 38.25 92 GLY A N 1
ATOM 695 C CA . GLY A 1 92 ? -14.134 18.895 11.890 1.00 38.25 92 GLY A CA 1
ATOM 696 C C . GLY A 1 92 ? -14.914 18.558 10.611 1.00 38.25 92 GLY A C 1
ATOM 697 O O . GLY A 1 92 ? -15.627 17.556 10.612 1.00 38.25 92 GLY A O 1
ATOM 698 N N . LYS A 1 93 ? -14.836 19.366 9.537 1.00 36.88 93 LYS A N 1
ATOM 699 C CA . LYS A 1 93 ? -15.691 19.193 8.339 1.00 36.88 93 LYS A CA 1
ATOM 700 C C . LYS A 1 93 ? -14.981 19.259 6.982 1.00 36.88 93 LYS A C 1
ATOM 702 O O . LYS A 1 93 ? -15.538 18.731 6.026 1.00 36.88 93 LYS A O 1
ATOM 707 N N . MET A 1 94 ? -13.781 19.834 6.870 1.00 35.00 94 MET A N 1
ATOM 708 C CA . MET A 1 94 ? -12.987 19.816 5.630 1.00 35.00 94 MET A CA 1
ATOM 709 C C . MET A 1 94 ? -11.520 19.532 5.958 1.00 35.00 94 MET A C 1
ATOM 711 O O . MET A 1 94 ? -10.787 20.419 6.383 1.00 35.00 94 MET A O 1
ATOM 715 N N . CYS A 1 95 ? -11.095 18.279 5.801 1.00 36.69 95 CYS A N 1
ATOM 716 C CA . CYS A 1 95 ? -9.714 17.880 6.060 1.00 36.69 95 CYS A CA 1
ATOM 717 C C . CYS A 1 95 ? -8.876 18.040 4.776 1.00 36.69 95 CYS A C 1
ATOM 719 O O . CYS A 1 95 ? -9.233 17.464 3.750 1.00 36.69 95 CYS A O 1
ATOM 721 N N . GLY A 1 96 ? -7.796 18.837 4.848 1.00 38.62 96 GLY A N 1
ATOM 722 C CA . GLY A 1 96 ? -6.734 18.936 3.834 1.00 38.62 96 GLY A CA 1
ATOM 723 C C . GLY A 1 96 ? -6.646 20.224 2.990 1.00 38.62 96 GLY A C 1
ATOM 724 O O . GLY A 1 96 ? -5.837 20.297 2.071 1.00 38.62 96 GLY A O 1
ATOM 725 N N . ALA A 1 97 ? -7.406 21.276 3.305 1.00 36.50 97 ALA A N 1
ATOM 726 C CA . ALA A 1 97 ? -7.178 22.603 2.717 1.00 36.50 97 ALA A CA 1
ATOM 727 C C . ALA A 1 97 ? -6.131 23.395 3.527 1.00 36.50 97 ALA A C 1
ATOM 729 O O . ALA A 1 97 ? -6.254 23.510 4.747 1.00 36.50 97 ALA A O 1
ATOM 730 N N . ARG A 1 98 ? -5.128 23.987 2.859 1.00 38.94 98 ARG A N 1
ATOM 731 C CA . ARG A 1 98 ? -4.198 24.946 3.483 1.00 38.94 98 ARG A CA 1
ATOM 732 C C . ARG A 1 98 ? -4.906 26.299 3.607 1.00 38.94 98 ARG A C 1
ATOM 734 O O . ARG A 1 98 ? -5.319 26.870 2.604 1.00 38.94 98 ARG A O 1
ATOM 741 N N . ILE A 1 99 ? -5.066 26.802 4.830 1.00 40.47 99 ILE A N 1
ATOM 742 C CA . ILE A 1 99 ? -5.710 28.096 5.102 1.00 40.47 99 ILE A CA 1
ATOM 743 C C . ILE A 1 99 ? -4.626 29.103 5.471 1.00 40.47 99 ILE A C 1
ATOM 745 O O . ILE A 1 99 ? -3.879 28.884 6.421 1.00 40.47 99 ILE A O 1
ATOM 749 N N . VAL A 1 100 ? -4.552 30.204 4.724 1.00 41.66 100 VAL A N 1
ATOM 750 C CA . VAL A 1 100 ? -3.663 31.331 5.024 1.00 41.66 100 VAL A CA 1
ATOM 751 C C . VAL A 1 100 ? -4.518 32.456 5.599 1.00 41.66 100 VAL A C 1
ATOM 753 O O . VAL A 1 100 ? -5.427 32.956 4.934 1.00 41.66 100 VAL A O 1
ATOM 756 N N . ILE A 1 101 ? -4.252 32.828 6.851 1.00 41.88 101 ILE A N 1
ATOM 757 C CA . ILE A 1 101 ? -4.921 33.936 7.537 1.00 41.88 101 ILE A CA 1
ATOM 758 C C . ILE A 1 101 ? -3.948 35.110 7.556 1.00 41.88 101 ILE A C 1
ATOM 760 O O . ILE A 1 101 ? -2.916 35.035 8.213 1.00 41.88 101 ILE A O 1
ATOM 764 N N . VAL A 1 102 ? -4.284 36.188 6.849 1.00 41.84 102 VAL A N 1
ATOM 765 C CA . VAL A 1 102 ? -3.502 37.429 6.869 1.00 41.84 102 VAL A CA 1
ATOM 766 C C . VAL A 1 102 ? -4.195 38.408 7.809 1.00 41.84 102 VAL A C 1
ATOM 768 O O . VAL A 1 102 ? -5.331 38.821 7.560 1.00 41.84 102 VAL A O 1
ATOM 771 N N . VAL A 1 103 ? -3.525 38.759 8.906 1.00 42.41 103 VAL A N 1
ATOM 772 C CA . VAL A 1 103 ? -3.988 39.792 9.837 1.00 42.41 103 VAL A CA 1
ATOM 773 C C . VAL A 1 103 ? -3.338 41.098 9.411 1.00 42.41 103 VAL A C 1
ATOM 775 O O . VAL A 1 103 ? -2.143 41.279 9.590 1.00 42.41 103 VAL A O 1
ATOM 778 N N . VAL A 1 104 ? -4.112 42.003 8.814 1.00 42.56 104 VAL A N 1
ATOM 779 C CA . VAL A 1 104 ? -3.586 43.307 8.396 1.00 42.56 104 VAL A CA 1
ATOM 780 C C . VAL A 1 104 ? -3.810 44.308 9.532 1.00 42.56 104 VAL A C 1
ATOM 782 O O . VAL A 1 104 ? -4.969 44.641 9.811 1.00 42.56 104 VAL A O 1
ATOM 785 N N . PRO A 1 105 ? -2.756 44.811 10.201 1.00 43.97 105 PRO A N 1
ATOM 786 C CA . PRO A 1 105 ? -2.900 45.944 11.100 1.00 43.97 105 PRO A CA 1
ATOM 787 C C . PRO A 1 105 ? -3.245 47.178 10.260 1.00 43.97 105 PRO A C 1
ATOM 789 O O . PRO A 1 105 ? -2.463 47.636 9.429 1.00 43.97 105 PRO A O 1
ATOM 792 N N . CYS A 1 106 ? -4.459 47.702 10.424 1.00 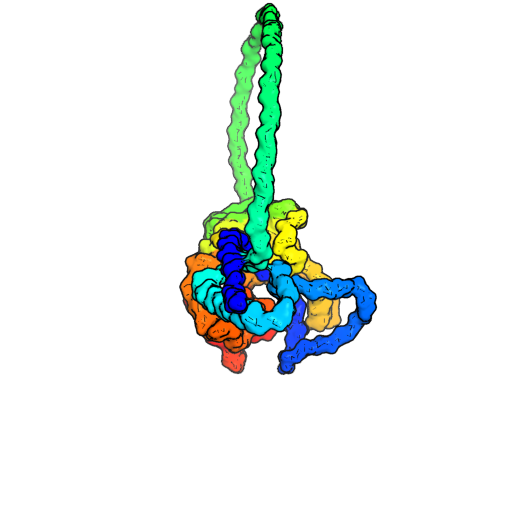35.62 106 CYS A N 1
ATOM 793 C CA . CYS A 1 106 ? -4.843 48.945 9.769 1.00 35.62 106 CYS A CA 1
ATOM 794 C C . CYS A 1 106 ? -4.196 50.125 10.496 1.00 35.62 106 CYS A C 1
ATOM 796 O O . CYS A 1 106 ? -4.817 50.731 11.371 1.00 35.62 106 CYS A O 1
ATOM 798 N N . ASP A 1 107 ? -2.982 50.495 10.099 1.00 41.00 107 ASP A N 1
ATOM 799 C CA . ASP A 1 107 ? -2.495 51.834 10.393 1.00 41.00 107 ASP A CA 1
ATOM 800 C C . ASP A 1 107 ? -3.265 52.847 9.545 1.00 41.00 107 ASP A C 1
ATOM 802 O O . ASP A 1 107 ? -3.345 52.768 8.319 1.00 41.00 107 ASP A O 1
ATOM 806 N N . ARG A 1 108 ? -3.904 53.768 10.269 1.00 38.25 108 ARG A N 1
ATOM 807 C CA . ARG A 1 108 ? -4.545 55.018 9.846 1.00 38.25 108 ARG A CA 1
ATOM 808 C C . ARG A 1 108 ? -4.385 55.328 8.346 1.00 38.25 108 ARG A C 1
ATOM 810 O O . ARG A 1 108 ? -3.396 55.927 7.932 1.00 38.25 108 ARG A O 1
ATOM 817 N N . ILE A 1 109 ? -5.405 55.014 7.539 1.00 31.47 109 ILE A N 1
ATOM 818 C CA . ILE A 1 109 ? -5.491 55.502 6.155 1.00 31.47 109 ILE A CA 1
ATOM 819 C C . ILE A 1 109 ? -5.692 57.020 6.215 1.00 31.47 109 ILE A C 1
ATOM 821 O O . ILE A 1 109 ? -6.810 57.510 6.374 1.00 31.47 109 ILE A O 1
ATOM 825 N N . VAL A 1 110 ? -4.605 57.782 6.115 1.00 37.47 110 VAL A N 1
ATOM 826 C CA . VAL A 1 110 ? -4.683 59.196 5.747 1.00 37.47 110 VAL A CA 1
ATOM 827 C C . VAL A 1 110 ? -4.843 59.217 4.223 1.00 37.47 110 VAL A C 1
ATOM 829 O O . VAL A 1 110 ? -3.953 58.725 3.526 1.00 37.47 110 VAL A O 1
ATOM 832 N N . PRO A 1 111 ? -5.968 59.699 3.666 1.00 35.09 111 PRO A N 1
ATOM 833 C CA . PRO A 1 111 ? -6.158 59.716 2.221 1.00 35.09 111 PRO A CA 1
ATOM 834 C C . PRO A 1 111 ? -5.055 60.545 1.548 1.00 35.09 111 PRO A C 1
ATOM 836 O O . PRO A 1 111 ? -4.819 61.702 1.896 1.00 35.09 111 PRO A O 1
ATOM 839 N N . LYS A 1 112 ? -4.364 59.925 0.586 1.00 37.38 112 LYS A N 1
ATOM 840 C CA . LYS A 1 112 ? -3.305 60.543 -0.222 1.00 37.38 112 LYS A CA 1
ATOM 841 C C . LYS A 1 112 ? -3.907 61.681 -1.069 1.00 37.38 112 LYS A C 1
ATOM 843 O O . LYS A 1 112 ? -4.964 61.465 -1.668 1.00 37.38 112 LYS A O 1
ATOM 848 N N . PRO A 1 113 ? -3.286 62.876 -1.139 1.00 47.34 113 PRO A N 1
ATOM 849 C CA . PRO A 1 113 ? -3.819 63.977 -1.935 1.00 47.34 113 PRO A CA 1
ATOM 850 C C . PRO A 1 113 ? -3.912 63.599 -3.421 1.00 47.34 113 PRO A C 1
ATOM 852 O O . PRO A 1 113 ? -3.060 62.896 -3.966 1.00 47.34 113 PRO A O 1
ATOM 855 N N . LYS A 1 114 ? -5.004 64.055 -4.042 1.00 45.03 114 LYS A N 1
ATOM 856 C CA . LYS A 1 114 ? -5.411 63.795 -5.428 1.00 45.03 114 LYS A CA 1
ATOM 857 C C . LYS A 1 114 ? -4.299 64.204 -6.417 1.00 45.03 114 LYS A C 1
ATOM 859 O O . LYS A 1 114 ? -3.880 65.358 -6.356 1.00 45.03 114 LYS A O 1
ATOM 864 N N . PRO A 1 115 ? -3.840 63.320 -7.326 1.00 57.62 115 PRO A N 1
ATOM 865 C CA . PRO A 1 115 ? -2.889 63.708 -8.361 1.00 57.62 115 PRO A CA 1
ATOM 866 C C . PRO A 1 115 ? -3.521 64.677 -9.372 1.00 57.62 115 PRO A C 1
ATOM 868 O O . PRO A 1 115 ? -4.699 64.555 -9.718 1.00 57.62 115 PRO A O 1
ATOM 871 N N . GLU A 1 116 ? -2.717 65.637 -9.821 1.00 55.41 116 GLU A N 1
ATOM 872 C CA . GLU A 1 116 ? -3.062 66.680 -10.791 1.00 55.41 116 GLU A CA 1
ATOM 873 C C . GLU A 1 116 ? -3.188 66.102 -12.223 1.00 55.41 116 GLU A C 1
ATOM 875 O O . GLU A 1 116 ? -2.499 65.125 -12.539 1.00 55.41 116 GLU A O 1
ATOM 880 N N . PRO A 1 117 ? -4.074 66.629 -13.097 1.00 59.69 117 PRO A N 1
ATOM 881 C CA . PRO A 1 117 ? -4.327 66.032 -14.409 1.00 59.69 117 PRO A CA 1
ATOM 882 C C . PRO A 1 117 ? -3.145 66.206 -15.373 1.00 59.69 117 PRO A C 1
ATOM 884 O O . PRO A 1 117 ? -2.617 67.304 -15.533 1.00 59.69 117 PRO A O 1
ATOM 887 N N . ALA A 1 118 ? -2.778 65.127 -16.068 1.00 58.03 118 ALA A N 1
ATOM 888 C CA . ALA A 1 118 ? -1.764 65.139 -17.121 1.00 58.03 118 ALA A CA 1
ATOM 889 C C . ALA A 1 118 ? -2.278 65.817 -18.417 1.00 58.03 118 ALA A C 1
ATOM 891 O O . ALA A 1 118 ? -3.459 65.673 -18.748 1.00 58.03 118 ALA A O 1
ATOM 892 N N . PRO A 1 119 ? -1.415 66.526 -19.174 1.00 62.41 119 PRO A N 1
ATOM 893 C CA . PRO A 1 119 ? -1.800 67.187 -20.421 1.00 62.41 119 PRO A CA 1
ATOM 894 C C . PRO A 1 119 ? -2.031 66.209 -21.590 1.00 62.41 119 PRO A C 1
ATOM 896 O O . PRO A 1 119 ? -1.450 65.126 -21.657 1.00 62.41 119 PRO A O 1
ATOM 899 N N . ALA A 1 120 ? -2.906 66.627 -22.511 1.00 49.88 120 ALA A N 1
ATOM 900 C CA . ALA A 1 120 ? -3.446 65.846 -23.626 1.00 49.88 120 ALA A CA 1
ATOM 901 C C . ALA A 1 120 ? -2.411 65.497 -24.725 1.00 49.88 120 ALA A C 1
ATOM 903 O O . ALA A 1 120 ? -1.533 66.313 -25.016 1.00 49.88 120 ALA A O 1
ATOM 904 N N . PRO A 1 121 ? -2.530 64.327 -25.389 1.00 65.25 121 PRO A N 1
ATOM 905 C CA . PRO A 1 121 ? -1.640 63.935 -26.481 1.00 65.25 121 PRO A CA 1
ATOM 906 C C . PRO A 1 121 ? -1.984 64.613 -27.824 1.00 65.25 121 PRO A C 1
ATOM 908 O O . PRO A 1 121 ? -3.148 64.834 -28.153 1.00 65.25 121 PRO A O 1
ATOM 911 N N . ASN A 1 122 ? -0.937 64.903 -28.605 1.00 52.06 122 ASN A N 1
ATOM 912 C CA . ASN A 1 122 ? -0.960 65.516 -29.944 1.00 52.06 122 ASN A CA 1
ATOM 913 C C . ASN A 1 122 ? -1.094 64.432 -31.054 1.00 52.06 122 ASN A C 1
ATOM 915 O O . ASN A 1 122 ? -0.683 63.292 -30.814 1.00 52.06 122 ASN A O 1
ATOM 919 N N . PRO A 1 123 ? -1.647 64.727 -32.252 1.00 60.91 123 PRO A N 1
ATOM 920 C CA . PRO A 1 123 ? -2.139 63.710 -33.179 1.00 60.91 123 PRO A CA 1
ATOM 921 C C . PRO A 1 123 ? -1.114 63.156 -34.190 1.00 60.91 123 PRO A C 1
ATOM 923 O O . PRO A 1 123 ? -0.066 63.733 -34.468 1.00 60.91 123 PRO A O 1
ATOM 926 N N . SER A 1 124 ? -1.523 62.001 -34.728 1.00 53.00 124 SER A N 1
ATOM 927 C CA . SER A 1 124 ? -0.962 61.103 -35.753 1.00 53.00 124 SER A CA 1
ATOM 928 C C . SER A 1 124 ? -0.445 61.747 -37.051 1.00 53.00 124 SER A C 1
ATOM 930 O O . SER A 1 124 ? -0.954 62.778 -37.489 1.00 53.00 124 SER A O 1
ATOM 932 N N . PRO A 1 125 ? 0.446 61.023 -37.757 1.00 58.78 125 PRO A N 1
ATOM 933 C CA . PRO A 1 125 ? 0.413 60.965 -39.215 1.00 58.78 125 PRO A CA 1
ATOM 934 C C . PRO A 1 125 ? 0.140 59.558 -39.794 1.00 58.78 125 PRO A C 1
ATOM 936 O O . PRO A 1 125 ? 0.254 58.529 -39.128 1.00 58.78 125 PRO A O 1
ATOM 939 N N . THR A 1 126 ? -0.266 59.611 -41.063 1.00 48.12 126 THR A N 1
ATOM 940 C CA . THR A 1 126 ? -1.038 58.713 -41.948 1.00 48.12 126 THR A CA 1
ATOM 941 C C . THR A 1 126 ? -0.250 57.632 -42.728 1.00 48.12 126 THR A C 1
ATOM 943 O O . THR A 1 126 ? 0.972 57.715 -42.812 1.00 48.12 126 THR A O 1
ATOM 946 N N . PRO A 1 127 ? -0.942 56.639 -43.347 1.00 67.50 127 PRO A N 1
ATOM 947 C CA . PRO A 1 127 ? -0.353 55.454 -43.999 1.00 67.50 127 PRO A CA 1
ATOM 948 C C . PRO A 1 127 ? -0.007 55.656 -45.489 1.00 67.50 127 PRO A C 1
ATOM 950 O O . PRO A 1 127 ? -0.477 56.609 -46.106 1.00 67.50 127 PRO A O 1
ATOM 953 N N . THR A 1 128 ? 0.766 54.741 -46.097 1.00 46.47 128 THR A N 1
ATOM 954 C CA . THR A 1 128 ? 0.980 54.639 -47.569 1.00 46.47 128 THR A CA 1
ATOM 955 C C . THR A 1 128 ? 1.563 53.253 -47.975 1.00 46.47 128 THR A C 1
ATOM 957 O O . THR A 1 128 ? 1.936 52.499 -47.079 1.00 46.47 128 THR A O 1
ATOM 960 N N . PRO A 1 129 ? 1.550 52.827 -49.265 1.00 59.59 129 PRO A N 1
ATOM 961 C CA . PRO A 1 129 ? 0.747 51.683 -49.727 1.00 59.59 129 PRO A CA 1
ATOM 962 C C . PRO A 1 129 ? 1.531 50.487 -50.336 1.00 59.59 129 PRO A C 1
ATOM 964 O O . PRO A 1 129 ? 2.751 50.497 -50.456 1.00 59.59 129 PRO A O 1
ATOM 967 N N . THR A 1 130 ? 0.769 49.459 -50.741 1.00 53.69 130 THR A N 1
ATOM 968 C CA . THR A 1 130 ? 1.128 48.213 -51.461 1.00 53.69 130 THR A CA 1
ATOM 969 C C . THR A 1 130 ? 1.601 48.410 -52.911 1.00 53.69 130 THR A C 1
ATOM 971 O O . THR A 1 130 ? 1.271 49.419 -53.538 1.00 53.69 130 THR A O 1
ATOM 974 N N . PRO A 1 131 ? 2.303 47.407 -53.490 1.00 62.12 131 PRO A N 1
ATOM 975 C CA . PRO A 1 131 ? 1.763 46.744 -54.698 1.00 62.12 131 PRO A CA 1
ATOM 976 C C . PRO A 1 131 ? 2.019 45.211 -54.861 1.00 62.12 131 PRO A C 1
ATOM 978 O O . PRO A 1 131 ? 2.960 44.642 -54.316 1.00 62.12 131 PRO A O 1
ATOM 981 N N . LYS A 1 132 ? 1.132 44.588 -55.668 1.00 51.69 132 LYS A N 1
ATOM 982 C CA . LYS A 1 132 ? 1.117 43.253 -56.364 1.00 51.69 132 LYS A CA 1
ATOM 983 C C . LYS A 1 132 ? 2.052 43.312 -57.630 1.00 51.69 132 LYS A C 1
ATOM 985 O O . LYS A 1 132 ? 2.448 44.442 -57.911 1.00 51.69 132 LYS A O 1
ATOM 990 N N . PRO A 1 133 ? 2.330 42.281 -58.494 1.00 60.59 133 PRO A N 1
ATOM 991 C CA . PRO A 1 133 ? 1.747 40.934 -58.641 1.00 60.59 133 PRO A CA 1
ATOM 992 C C . PRO A 1 133 ? 2.662 39.741 -59.083 1.00 60.59 133 PRO A C 1
ATOM 994 O O . PRO A 1 133 ? 3.875 39.840 -59.193 1.00 60.59 133 PRO A O 1
ATOM 997 N N . GLU A 1 134 ? 1.967 38.615 -59.301 1.00 53.38 134 GLU A N 1
ATOM 998 C CA . GLU A 1 134 ? 2.238 37.242 -59.799 1.00 53.38 134 GLU A CA 1
ATOM 999 C C . GLU A 1 134 ? 3.047 37.093 -61.115 1.00 53.38 134 GLU A C 1
ATOM 1001 O O . GLU A 1 134 ? 3.054 38.010 -61.939 1.00 53.38 134 GLU A O 1
ATOM 1006 N N . PRO A 1 135 ? 3.655 35.910 -61.368 1.00 61.16 135 PRO A N 1
ATOM 1007 C CA . PRO A 1 135 ? 3.211 35.107 -62.525 1.00 61.16 135 PRO A CA 1
ATOM 1008 C C . PRO A 1 135 ? 3.129 33.573 -62.302 1.00 61.16 135 PRO A C 1
ATOM 1010 O O . PRO A 1 135 ? 3.752 33.008 -61.406 1.00 61.16 135 PRO A O 1
ATOM 1013 N N . ALA A 1 136 ? 2.343 32.929 -63.179 1.00 56.47 136 ALA A N 1
ATOM 1014 C CA . ALA A 1 136 ? 1.970 31.504 -63.245 1.00 56.47 136 ALA A CA 1
ATOM 1015 C C . ALA A 1 136 ? 2.860 30.671 -64.236 1.00 56.47 136 ALA A C 1
ATOM 1017 O O . ALA A 1 136 ? 3.962 31.112 -64.549 1.00 56.47 136 ALA A O 1
ATOM 1018 N N . PRO A 1 137 ? 2.446 29.486 -64.756 1.00 68.25 137 PRO A N 1
ATOM 1019 C CA . PRO A 1 137 ? 2.833 28.130 -64.314 1.00 68.25 137 PRO A CA 1
ATOM 1020 C C . PRO A 1 137 ? 3.573 27.275 -65.386 1.00 68.25 137 PRO A C 1
ATOM 1022 O O . PRO A 1 137 ? 3.588 27.657 -66.550 1.00 68.25 137 PRO A O 1
ATOM 1025 N N . ALA A 1 138 ? 4.095 26.079 -65.025 1.00 46.62 138 ALA A N 1
ATOM 1026 C CA . ALA A 1 138 ? 4.225 24.847 -65.863 1.00 46.62 138 ALA A CA 1
ATOM 1027 C C . ALA A 1 138 ? 5.101 23.760 -65.172 1.00 46.62 138 ALA A C 1
ATOM 1029 O O . ALA A 1 138 ? 5.883 24.115 -64.293 1.00 46.62 138 ALA A O 1
ATOM 1030 N N . PRO A 1 139 ? 5.142 22.484 -65.625 1.00 57.38 139 PRO A N 1
ATOM 1031 C CA . PRO A 1 139 ? 4.108 21.616 -66.193 1.00 57.38 139 PRO A CA 1
ATOM 1032 C C . PRO A 1 139 ? 3.880 20.338 -65.340 1.00 57.38 139 PRO A C 1
ATOM 1034 O O . PRO A 1 139 ? 4.573 20.049 -64.369 1.00 57.38 139 PRO A O 1
ATOM 1037 N N . LYS A 1 140 ? 2.870 19.565 -65.745 1.00 53.97 140 LYS A N 1
ATOM 1038 C CA . LYS A 1 140 ? 2.394 18.299 -65.168 1.00 53.97 140 LYS A CA 1
ATOM 1039 C C . LYS A 1 140 ? 3.299 17.111 -65.560 1.00 53.97 140 LYS A C 1
ATOM 1041 O O . LYS A 1 140 ? 3.463 16.898 -66.760 1.00 53.97 140 LYS A O 1
ATOM 1046 N N . PRO A 1 141 ? 3.812 16.299 -64.615 1.00 67.38 141 PRO A N 1
ATOM 1047 C CA . PRO A 1 141 ? 4.347 14.973 -64.924 1.00 67.38 141 PRO A CA 1
ATOM 1048 C C . PRO A 1 141 ? 3.236 13.925 -65.099 1.00 67.38 141 PRO A C 1
ATOM 1050 O O . PRO A 1 141 ? 2.179 13.996 -64.467 1.00 67.38 141 PRO A O 1
ATOM 1053 N N . GLU A 1 142 ? 3.503 12.973 -65.988 1.00 56.72 142 GLU A N 1
ATOM 1054 C CA . GLU A 1 142 ? 2.683 11.819 -66.374 1.00 56.72 142 GLU A CA 1
ATOM 1055 C C . GLU A 1 142 ? 2.325 10.872 -65.210 1.00 56.72 142 GLU A C 1
ATOM 1057 O O . GLU A 1 142 ? 3.040 10.818 -64.208 1.00 56.72 142 GLU A O 1
ATOM 1062 N N . PRO A 1 143 ? 1.237 10.085 -65.338 1.00 63.44 143 PRO A N 1
ATOM 1063 C CA . PRO A 1 143 ? 0.893 9.053 -64.369 1.00 63.44 143 PRO A CA 1
ATOM 1064 C C . PRO A 1 143 ? 1.932 7.923 -64.370 1.00 63.44 143 PRO A C 1
ATOM 1066 O O . PRO A 1 143 ? 2.089 7.193 -65.348 1.00 63.44 143 PRO A O 1
ATOM 1069 N N . THR A 1 144 ? 2.610 7.749 -63.239 1.00 52.81 144 THR A N 1
ATOM 1070 C CA . THR A 1 144 ? 3.440 6.579 -62.946 1.00 52.81 144 THR A CA 1
ATOM 1071 C C . THR A 1 144 ? 2.562 5.335 -62.702 1.00 52.81 144 THR A C 1
ATOM 1073 O O . THR A 1 144 ? 1.437 5.468 -62.212 1.00 52.81 144 THR A O 1
ATOM 1076 N N . PRO A 1 145 ? 3.037 4.118 -63.039 1.00 64.38 145 PRO A N 1
ATOM 1077 C CA . PRO A 1 145 ? 2.238 2.891 -63.009 1.00 64.38 145 PRO A CA 1
ATOM 1078 C C . PRO A 1 145 ? 1.691 2.539 -61.622 1.00 64.38 145 PRO A C 1
ATOM 1080 O O . PRO A 1 145 ? 2.341 2.776 -60.604 1.00 64.38 145 PRO A O 1
ATOM 1083 N N . ALA A 1 146 ? 0.519 1.899 -61.608 1.00 50.16 146 ALA A N 1
ATOM 1084 C CA . ALA A 1 146 ? -0.103 1.352 -60.409 1.00 50.16 146 ALA A CA 1
ATOM 1085 C C . ALA A 1 146 ? 0.870 0.427 -59.643 1.00 50.16 146 ALA A C 1
ATOM 1087 O O . ALA A 1 146 ? 1.422 -0.502 -60.246 1.00 50.16 146 ALA A O 1
ATOM 1088 N N . PRO A 1 147 ? 1.081 0.636 -58.330 1.00 62.56 147 PRO 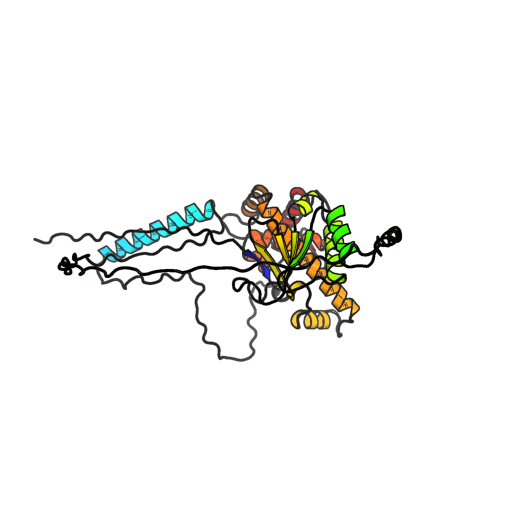A N 1
ATOM 1089 C CA . PRO A 1 147 ? 1.837 -0.305 -57.527 1.00 62.56 147 PRO A CA 1
ATOM 1090 C C . PRO A 1 147 ? 1.109 -1.654 -57.472 1.00 62.56 147 PRO A C 1
ATOM 1092 O O . PRO A 1 147 ? -0.107 -1.744 -57.297 1.00 62.56 147 PRO A O 1
ATOM 1095 N N . LYS A 1 148 ? 1.905 -2.707 -57.657 1.00 56.41 148 LYS A N 1
ATOM 1096 C CA . LYS A 1 148 ? 1.570 -4.122 -57.479 1.00 56.41 148 LYS A CA 1
ATOM 1097 C C . LYS A 1 148 ? 0.846 -4.328 -56.133 1.00 56.41 148 LYS A C 1
ATOM 1099 O O . LYS A 1 148 ? 1.255 -3.691 -55.163 1.00 56.41 148 LYS A O 1
ATOM 1104 N N . PRO A 1 149 ? -0.182 -5.198 -56.052 1.00 60.16 149 PRO A N 1
ATOM 1105 C CA . PRO A 1 149 ? -0.907 -5.448 -54.809 1.00 60.16 149 PRO A CA 1
ATOM 1106 C C . PRO A 1 149 ? 0.058 -5.760 -53.664 1.00 60.16 149 PRO A C 1
ATOM 1108 O O . PRO A 1 149 ? 0.969 -6.580 -53.813 1.00 60.16 149 PRO A O 1
ATOM 1111 N N . GLU A 1 150 ? -0.151 -5.058 -52.549 1.00 46.28 150 GLU A N 1
ATOM 1112 C CA . GLU A 1 150 ? 0.527 -5.289 -51.279 1.00 46.28 150 GLU A CA 1
ATOM 1113 C C . GLU A 1 150 ? 0.460 -6.778 -50.914 1.00 46.28 150 GLU A C 1
ATOM 1115 O O . GLU A 1 150 ? -0.590 -7.408 -51.093 1.00 46.28 150 GLU A O 1
ATOM 1120 N N . PRO A 1 151 ? 1.550 -7.368 -50.390 1.00 58.59 151 PRO A N 1
ATOM 1121 C CA . PRO A 1 151 ? 1.431 -8.645 -49.714 1.00 58.59 151 PRO A CA 1
ATOM 1122 C C . PRO A 1 151 ? 0.393 -8.486 -48.601 1.00 58.59 151 PRO A C 1
ATOM 1124 O O . PRO A 1 151 ? 0.476 -7.567 -47.786 1.00 58.59 151 PRO A O 1
ATOM 1127 N N . THR A 1 152 ? -0.594 -9.381 -48.594 1.00 45.19 152 THR A N 1
ATOM 1128 C CA . THR A 1 152 ? -1.533 -9.566 -47.484 1.00 45.19 152 THR A CA 1
ATOM 1129 C C . THR A 1 152 ? -0.784 -9.444 -46.160 1.00 45.19 152 THR A C 1
ATOM 1131 O O . THR A 1 152 ? 0.252 -10.108 -46.032 1.00 45.19 152 THR A O 1
ATOM 1134 N N . PRO A 1 153 ? -1.266 -8.638 -45.193 1.00 52.88 153 PRO A N 1
ATOM 1135 C CA . PRO A 1 153 ? -0.612 -8.524 -43.904 1.00 52.88 153 PRO A CA 1
ATOM 1136 C C . PRO A 1 153 ? -0.441 -9.928 -43.339 1.00 52.88 153 PRO A C 1
ATOM 1138 O O . PRO A 1 153 ? -1.413 -10.658 -43.128 1.00 52.88 153 PRO A O 1
ATOM 1141 N N . THR A 1 154 ? 0.816 -10.317 -43.145 1.00 43.53 154 THR A N 1
ATOM 1142 C CA . THR A 1 154 ? 1.167 -11.465 -42.323 1.00 43.53 154 THR A CA 1
ATOM 1143 C C . THR A 1 154 ? 0.387 -11.309 -41.018 1.00 43.53 154 THR A C 1
ATOM 1145 O O . THR A 1 154 ? 0.394 -10.199 -40.470 1.00 43.53 154 THR A O 1
ATOM 1148 N N . PRO A 1 155 ? -0.319 -12.348 -40.530 1.00 54.72 155 PRO A N 1
ATOM 1149 C CA . PRO A 1 155 ? -0.989 -12.285 -39.241 1.00 54.72 155 PRO A CA 1
ATOM 1150 C C . PRO A 1 155 ? -0.032 -11.669 -38.230 1.00 54.72 155 PRO A C 1
ATOM 1152 O O . PRO A 1 155 ? 1.119 -12.109 -38.134 1.00 54.72 155 PRO A O 1
ATOM 1155 N N . ALA A 1 156 ? -0.482 -10.608 -37.552 1.00 44.78 156 ALA A N 1
ATOM 1156 C CA . ALA A 1 156 ? 0.297 -9.989 -36.494 1.00 44.78 156 ALA A CA 1
ATOM 1157 C C . ALA A 1 156 ? 0.821 -11.115 -35.591 1.00 44.78 156 ALA A C 1
ATOM 1159 O O . ALA A 1 156 ? 0.029 -12.001 -35.242 1.00 44.78 156 ALA A O 1
ATOM 1160 N N . PRO A 1 157 ? 2.127 -11.144 -35.267 1.00 50.41 157 PRO A N 1
ATOM 1161 C CA . PRO A 1 157 ? 2.641 -12.148 -34.356 1.00 50.41 157 PRO A CA 1
ATOM 1162 C C . PRO A 1 157 ? 1.758 -12.118 -33.112 1.00 50.41 157 PRO A C 1
ATOM 1164 O O . PRO A 1 157 ? 1.526 -11.047 -32.543 1.00 50.41 157 PRO A O 1
ATOM 1167 N N . GLN A 1 158 ? 1.210 -13.279 -32.734 1.00 46.16 158 GLN A N 1
ATOM 1168 C CA . GLN A 1 158 ? 0.576 -13.431 -31.430 1.00 46.16 158 GLN A CA 1
ATOM 1169 C C . GLN A 1 158 ? 1.512 -12.786 -30.405 1.00 46.16 158 GLN A C 1
ATOM 1171 O O . GLN A 1 158 ? 2.711 -13.083 -30.454 1.00 46.16 158 GLN A O 1
ATOM 1176 N N . PRO A 1 159 ? 1.016 -11.885 -29.535 1.00 50.84 159 PRO A N 1
ATOM 1177 C CA . PRO A 1 159 ? 1.870 -11.230 -28.565 1.00 50.84 159 PRO A CA 1
ATOM 1178 C C . PRO A 1 159 ? 2.614 -12.318 -27.805 1.00 50.84 159 PRO A C 1
ATOM 1180 O O . PRO A 1 159 ? 1.998 -13.189 -27.186 1.00 50.84 159 PRO A O 1
ATOM 1183 N N . SER A 1 160 ? 3.942 -12.292 -27.910 1.00 46.81 160 SER A N 1
ATOM 1184 C CA . SER A 1 160 ? 4.782 -13.037 -26.995 1.00 46.81 160 SER A CA 1
ATOM 1185 C C . SER A 1 160 ? 4.331 -12.635 -25.595 1.00 46.81 160 SER A C 1
ATOM 1187 O O . SER A 1 160 ? 4.232 -11.452 -25.266 1.00 46.81 160 SER A O 1
ATOM 1189 N N . THR A 1 161 ? 3.996 -13.617 -24.770 1.00 55.28 161 THR A N 1
ATOM 1190 C CA . THR A 1 161 ? 3.488 -13.417 -23.405 1.00 55.28 161 THR A CA 1
ATOM 1191 C C . THR A 1 161 ? 4.505 -12.764 -22.458 1.00 55.28 161 THR A C 1
ATOM 1193 O O . THR A 1 161 ? 4.222 -12.620 -21.271 1.00 55.28 161 THR A O 1
ATOM 1196 N N . ASP A 1 162 ? 5.660 -12.339 -22.979 1.00 61.50 162 ASP A N 1
ATOM 1197 C CA . ASP A 1 162 ? 6.816 -11.857 -22.227 1.00 61.50 162 ASP A CA 1
ATOM 1198 C C . ASP A 1 162 ? 7.231 -10.412 -22.548 1.00 61.50 162 ASP A C 1
ATOM 1200 O O . ASP A 1 162 ? 8.208 -9.932 -21.986 1.00 61.50 162 ASP A O 1
ATOM 1204 N N . SER A 1 163 ? 6.513 -9.667 -23.400 1.00 83.75 163 SER A N 1
ATOM 1205 C CA . SER A 1 163 ? 6.804 -8.230 -23.550 1.00 83.75 163 SER A CA 1
ATOM 1206 C C . SER A 1 163 ? 6.177 -7.393 -22.426 1.00 83.75 163 SER A C 1
ATOM 1208 O O . SER A 1 163 ? 5.104 -7.710 -21.901 1.00 83.75 163 SER A O 1
ATOM 1210 N N . LYS A 1 164 ? 6.811 -6.266 -22.070 1.00 88.38 164 LYS A N 1
ATOM 1211 C CA . LYS A 1 164 ? 6.269 -5.301 -21.093 1.00 88.38 164 LYS A CA 1
ATOM 1212 C C . LYS A 1 164 ? 4.872 -4.817 -21.491 1.00 88.38 164 LYS A C 1
ATOM 1214 O O . LYS A 1 164 ? 3.996 -4.656 -20.643 1.00 88.38 164 LYS A O 1
ATOM 1219 N N . GLU A 1 165 ? 4.652 -4.609 -22.782 1.00 90.25 165 GLU A N 1
ATOM 1220 C CA . GLU A 1 165 ? 3.381 -4.178 -23.356 1.00 90.25 165 GLU A CA 1
ATOM 1221 C C . GLU A 1 165 ? 2.305 -5.255 -23.188 1.00 90.25 165 GLU A C 1
ATOM 1223 O O . GLU A 1 165 ? 1.172 -4.926 -22.834 1.00 90.25 165 GLU A O 1
ATOM 1228 N N . ALA A 1 166 ? 2.658 -6.535 -23.358 1.00 90.56 166 ALA A N 1
ATOM 1229 C CA . ALA A 1 166 ? 1.745 -7.647 -23.113 1.00 90.56 166 ALA A CA 1
ATOM 1230 C C . ALA A 1 166 ? 1.338 -7.722 -21.634 1.00 90.56 166 ALA A C 1
ATOM 1232 O O . ALA A 1 166 ? 0.150 -7.860 -21.336 1.00 90.56 166 ALA A O 1
ATOM 1233 N N . VAL A 1 167 ? 2.284 -7.546 -20.699 1.00 92.56 167 VAL A N 1
ATOM 1234 C CA . VAL A 1 167 ? 1.968 -7.517 -19.259 1.00 92.56 167 VAL A CA 1
ATOM 1235 C C . VAL A 1 167 ? 1.059 -6.328 -18.919 1.00 92.56 167 VAL A C 1
ATOM 1237 O O . VAL A 1 167 ? 0.061 -6.503 -18.220 1.00 92.56 167 VAL A O 1
ATOM 1240 N N . ARG A 1 168 ? 1.323 -5.128 -19.460 1.00 93.50 168 ARG A N 1
ATOM 1241 C CA . ARG A 1 168 ? 0.442 -3.953 -19.285 1.00 93.50 168 ARG A CA 1
ATOM 1242 C C . ARG A 1 168 ? -0.967 -4.197 -19.815 1.00 93.50 168 ARG A C 1
ATOM 1244 O O . ARG A 1 168 ? -1.943 -3.904 -19.123 1.00 93.50 168 ARG A O 1
ATOM 1251 N N . ALA A 1 169 ? -1.076 -4.737 -21.028 1.00 94.31 169 ALA A N 1
ATOM 1252 C CA . ALA A 1 169 ? -2.358 -5.058 -21.640 1.00 94.31 169 ALA A CA 1
ATOM 1253 C C . ALA A 1 169 ? -3.122 -6.102 -20.811 1.00 94.31 169 ALA A C 1
ATOM 1255 O O . ALA A 1 169 ? -4.321 -5.945 -20.585 1.00 94.31 169 ALA A O 1
ATOM 1256 N N . ALA A 1 170 ? -2.424 -7.114 -20.285 1.00 95.19 170 ALA A N 1
ATOM 1257 C CA . ALA A 1 170 ? -3.009 -8.120 -19.408 1.00 95.19 170 ALA A CA 1
ATOM 1258 C C . ALA A 1 170 ? -3.522 -7.516 -18.091 1.00 95.19 170 ALA A C 1
ATOM 1260 O O . ALA A 1 170 ? -4.649 -7.809 -17.699 1.00 95.19 170 ALA A O 1
ATOM 1261 N N . ILE A 1 171 ? -2.755 -6.637 -17.433 1.00 96.06 171 ILE A N 1
ATOM 1262 C CA . ILE A 1 171 ? -3.198 -5.913 -16.225 1.00 96.06 171 ILE A CA 1
ATOM 1263 C C . ILE A 1 171 ? -4.470 -5.109 -16.523 1.00 96.06 171 ILE A C 1
ATOM 1265 O O . ILE A 1 171 ? -5.454 -5.207 -15.782 1.00 96.06 171 ILE A O 1
ATOM 1269 N N . LYS A 1 172 ? -4.488 -4.366 -17.639 1.00 96.56 172 LYS A N 1
ATOM 1270 C CA . LYS A 1 172 ? -5.656 -3.574 -18.040 1.00 96.56 172 LYS A CA 1
ATOM 1271 C C . LYS A 1 172 ? -6.876 -4.450 -18.300 1.00 96.56 172 LYS A C 1
ATOM 1273 O O . LYS A 1 172 ? -7.958 -4.127 -17.819 1.00 96.56 172 LYS A O 1
ATOM 1278 N N . ALA A 1 173 ? -6.703 -5.557 -19.017 1.00 96.62 173 ALA A N 1
ATOM 1279 C CA . ALA A 1 173 ? -7.784 -6.482 -19.333 1.00 96.62 173 ALA A CA 1
ATOM 1280 C C . ALA A 1 173 ? -8.335 -7.193 -18.084 1.00 96.62 173 ALA A C 1
ATOM 1282 O O . ALA A 1 173 ? -9.548 -7.299 -17.930 1.00 96.62 173 ALA A O 1
ATOM 1283 N N . LYS A 1 174 ? -7.462 -7.650 -17.173 1.00 95.75 174 LYS A N 1
ATOM 1284 C CA . LYS A 1 174 ? -7.857 -8.386 -15.958 1.00 95.75 174 LYS A CA 1
ATOM 1285 C C . LYS A 1 174 ? -8.516 -7.494 -14.906 1.00 95.75 174 LYS A C 1
ATOM 1287 O O . LYS A 1 174 ? -9.459 -7.927 -14.246 1.00 95.75 174 LYS A O 1
ATOM 1292 N N . TYR A 1 175 ? -7.999 -6.280 -14.701 1.00 96.38 175 TYR A N 1
ATOM 1293 C CA . TYR A 1 175 ? -8.368 -5.460 -13.538 1.00 96.38 175 TYR A CA 1
ATOM 1294 C C . TYR A 1 175 ? -8.978 -4.104 -13.886 1.00 96.38 175 TYR A C 1
ATOM 1296 O O . TYR A 1 175 ? -9.463 -3.426 -12.987 1.00 96.38 175 TYR A O 1
ATOM 1304 N N . GLY A 1 176 ? -8.952 -3.687 -15.155 1.00 96.06 176 GLY A N 1
ATOM 1305 C CA . GLY A 1 176 ? -9.383 -2.349 -15.565 1.00 96.06 176 GLY A CA 1
ATOM 1306 C C . GLY A 1 176 ? -8.381 -1.238 -15.233 1.00 96.06 176 GLY A C 1
ATOM 1307 O O . GLY A 1 176 ? -8.646 -0.084 -15.560 1.00 96.06 176 GLY A O 1
ATOM 1308 N N . ILE A 1 177 ? -7.216 -1.571 -14.670 1.00 96.50 177 ILE A N 1
ATOM 1309 C CA . ILE A 1 177 ? -6.197 -0.615 -14.216 1.00 96.50 177 ILE A CA 1
ATOM 1310 C C . ILE A 1 177 ? -5.175 -0.372 -15.324 1.00 96.50 177 ILE A C 1
ATOM 1312 O O . ILE A 1 177 ? -4.631 -1.314 -15.898 1.00 96.50 177 ILE A O 1
ATOM 1316 N N . SER A 1 178 ? -4.898 0.890 -15.633 1.00 96.94 178 SER A N 1
ATOM 1317 C CA . SER A 1 178 ? -3.867 1.257 -16.604 1.00 96.94 178 SER A CA 1
ATOM 1318 C C . SER A 1 178 ? -2.499 1.371 -15.921 1.00 96.94 178 SER A C 1
ATOM 1320 O O . SER A 1 178 ? -2.317 2.222 -15.059 1.00 96.94 178 SER A O 1
ATOM 1322 N N . ALA A 1 179 ? -1.517 0.561 -16.322 1.00 95.69 179 ALA A N 1
ATOM 1323 C CA . ALA A 1 179 ? -0.118 0.747 -15.922 1.00 95.69 179 ALA A CA 1
ATOM 1324 C C . ALA A 1 179 ? 0.603 1.596 -16.981 1.00 95.69 179 ALA A C 1
ATOM 1326 O O . ALA A 1 179 ? 0.870 1.116 -18.086 1.00 95.69 179 ALA A O 1
ATOM 1327 N N . ILE A 1 180 ? 0.868 2.866 -16.669 1.00 93.62 180 ILE A N 1
ATOM 1328 C CA . ILE A 1 180 ? 1.339 3.871 -17.635 1.00 93.62 180 ILE A CA 1
ATOM 1329 C C . ILE A 1 180 ? 2.757 4.322 -17.269 1.00 93.62 180 ILE A C 1
ATOM 1331 O O . ILE A 1 180 ? 3.088 4.469 -16.091 1.00 93.62 180 ILE A O 1
ATOM 1335 N N . ALA A 1 181 ? 3.613 4.514 -18.276 1.00 90.50 181 ALA A N 1
ATOM 1336 C CA . ALA A 1 181 ? 4.895 5.189 -18.085 1.00 90.50 181 ALA A CA 1
ATOM 1337 C C . ALA A 1 181 ? 4.635 6.619 -17.603 1.00 90.50 181 ALA A C 1
ATOM 1339 O O . ALA A 1 181 ? 3.846 7.354 -18.196 1.00 90.50 181 ALA A O 1
ATOM 1340 N N . GLY A 1 182 ? 5.222 6.968 -16.472 1.00 82.62 182 GLY A N 1
ATOM 1341 C CA . GLY A 1 182 ? 5.035 8.266 -15.863 1.00 82.62 182 GLY A CA 1
ATOM 1342 C C . GLY A 1 182 ? 6.027 9.290 -16.393 1.00 82.62 182 GLY A C 1
ATOM 1343 O O . GLY A 1 182 ? 6.640 9.127 -17.451 1.00 82.62 182 GLY A O 1
ATOM 1344 N N . GLN A 1 183 ? 6.182 10.374 -15.650 1.00 83.62 183 GLN A N 1
ATOM 1345 C CA . GLN A 1 183 ? 7.133 11.422 -15.983 1.00 83.62 183 GLN A CA 1
ATOM 1346 C C . GLN A 1 183 ? 8.562 10.865 -15.947 1.00 83.62 183 GLN A C 1
ATOM 1348 O O . GLN A 1 183 ? 8.977 10.319 -14.938 1.00 83.62 183 GLN A O 1
ATOM 1353 N N . ASN A 1 184 ? 9.323 11.015 -17.035 1.00 85.25 184 ASN A N 1
ATOM 1354 C CA . ASN A 1 184 ? 10.763 10.714 -17.108 1.00 85.25 184 ASN A CA 1
ATOM 1355 C C . ASN A 1 184 ? 11.186 9.283 -16.724 1.00 85.25 184 ASN A C 1
ATOM 1357 O O . ASN A 1 184 ? 12.356 9.054 -16.419 1.00 85.25 184 ASN A O 1
ATOM 1361 N N . GLN A 1 185 ? 10.270 8.312 -16.737 1.00 86.56 185 GLN A N 1
ATOM 1362 C CA . GLN A 1 185 ? 10.593 6.934 -16.382 1.00 86.56 185 GLN A CA 1
ATOM 1363 C C . GLN A 1 185 ? 9.665 5.933 -17.061 1.00 86.56 185 GLN A C 1
ATOM 1365 O O . GLN A 1 185 ? 8.480 6.187 -17.276 1.00 86.56 185 GLN A O 1
ATOM 1370 N N . ASP A 1 186 ? 10.216 4.761 -17.372 1.00 87.31 186 ASP A N 1
ATOM 1371 C CA . ASP A 1 186 ? 9.454 3.633 -17.895 1.00 87.31 186 ASP A CA 1
ATOM 1372 C C . ASP A 1 186 ? 9.426 2.474 -16.892 1.00 87.31 186 ASP A C 1
ATOM 1374 O O . ASP A 1 186 ? 10.242 2.369 -15.973 1.00 87.31 186 ASP A O 1
ATOM 1378 N N . TRP A 1 187 ? 8.462 1.579 -17.069 1.00 88.62 187 TRP A N 1
ATOM 1379 C CA . TRP A 1 187 ? 8.382 0.372 -16.265 1.00 88.62 187 TRP A CA 1
ATOM 1380 C C . TRP A 1 187 ? 9.461 -0.632 -16.674 1.00 88.62 187 TRP A C 1
ATOM 1382 O O . TRP A 1 187 ? 9.721 -0.853 -17.862 1.00 88.62 187 TRP A O 1
ATOM 1392 N N . SER A 1 188 ? 10.014 -1.332 -15.688 1.00 89.31 188 SER A N 1
ATOM 1393 C CA . SER A 1 188 ? 10.645 -2.627 -15.923 1.00 89.31 188 SER A CA 1
ATOM 1394 C C . SER A 1 188 ? 9.594 -3.740 -15.932 1.00 89.31 188 SER A C 1
ATOM 1396 O O . SER A 1 188 ? 8.523 -3.628 -15.330 1.00 89.31 188 SER A O 1
ATOM 1398 N N . GLU A 1 189 ? 9.907 -4.854 -16.590 1.00 86.69 189 GLU A N 1
ATOM 1399 C CA . GLU A 1 189 ? 9.033 -6.030 -16.594 1.00 86.69 189 GLU A CA 1
ATOM 1400 C C . GLU A 1 189 ? 8.813 -6.581 -15.175 1.00 86.69 189 GLU A C 1
ATOM 1402 O O . GLU A 1 189 ? 7.689 -6.904 -14.799 1.00 86.69 189 GLU A O 1
ATOM 1407 N N . ASN A 1 190 ? 9.860 -6.599 -14.343 1.00 86.94 190 ASN A N 1
ATOM 1408 C CA . ASN A 1 190 ? 9.768 -7.023 -12.943 1.00 86.94 190 ASN A CA 1
ATOM 1409 C C . ASN A 1 190 ? 8.804 -6.155 -12.124 1.00 86.94 190 ASN A C 1
ATOM 1411 O O . ASN A 1 190 ? 8.074 -6.692 -11.293 1.00 86.94 190 ASN A O 1
ATOM 1415 N N . GLN A 1 191 ? 8.775 -4.838 -12.359 1.00 91.69 191 GLN A N 1
ATOM 1416 C CA . GLN A 1 191 ? 7.819 -3.938 -11.703 1.00 91.69 191 GLN A CA 1
ATOM 1417 C C . GLN A 1 191 ? 6.385 -4.235 -12.150 1.00 91.69 191 GLN A C 1
ATOM 1419 O O . GLN A 1 191 ? 5.491 -4.313 -11.312 1.00 91.69 191 GLN A O 1
ATOM 1424 N N . LEU A 1 192 ? 6.167 -4.463 -13.450 1.00 92.31 192 LEU A N 1
ATOM 1425 C CA . LEU A 1 192 ? 4.845 -4.813 -13.977 1.00 92.31 192 LEU A CA 1
ATOM 1426 C C . LEU A 1 192 ? 4.350 -6.150 -13.422 1.00 92.31 192 LEU A C 1
ATOM 1428 O O . LEU A 1 192 ? 3.204 -6.244 -12.997 1.00 92.31 192 LEU A O 1
ATOM 1432 N N . ARG A 1 193 ? 5.212 -7.170 -13.371 1.00 91.50 193 ARG A N 1
ATOM 1433 C CA . ARG A 1 193 ? 4.861 -8.476 -12.796 1.00 91.50 193 ARG A CA 1
ATOM 1434 C C . ARG A 1 193 ? 4.594 -8.378 -11.293 1.00 91.50 193 ARG A C 1
ATOM 1436 O O . ARG A 1 193 ? 3.619 -8.950 -10.822 1.00 91.50 193 ARG A O 1
ATOM 1443 N N . ALA A 1 194 ? 5.380 -7.592 -10.553 1.00 92.50 194 ALA A N 1
ATOM 1444 C CA . ALA A 1 194 ? 5.108 -7.325 -9.141 1.00 92.50 194 ALA A CA 1
ATOM 1445 C C . ALA A 1 194 ? 3.758 -6.607 -8.943 1.00 92.50 194 ALA A C 1
ATOM 1447 O O . ALA A 1 194 ? 2.997 -6.974 -8.049 1.00 92.50 194 ALA A O 1
ATOM 1448 N N . ALA A 1 195 ? 3.425 -5.635 -9.797 1.00 95.38 195 ALA A N 1
ATOM 1449 C CA . ALA A 1 195 ? 2.116 -4.989 -9.782 1.00 95.38 195 ALA A CA 1
ATOM 1450 C C . ALA A 1 195 ? 0.983 -5.979 -10.111 1.00 95.38 195 ALA A C 1
ATOM 1452 O O . ALA A 1 195 ? -0.001 -6.007 -9.379 1.00 95.38 195 ALA A O 1
ATOM 1453 N N . ASP A 1 196 ? 1.122 -6.832 -11.137 1.00 96.62 196 ASP A N 1
ATOM 1454 C CA . ASP A 1 196 ? 0.135 -7.883 -11.457 1.00 96.62 196 ASP A CA 1
ATOM 1455 C C . ASP A 1 196 ? -0.071 -8.829 -10.264 1.00 96.62 196 ASP A C 1
ATOM 1457 O O . ASP A 1 196 ? -1.207 -9.086 -9.885 1.00 96.62 196 ASP A O 1
ATOM 1461 N N . GLU A 1 197 ? 1.000 -9.280 -9.603 1.00 96.25 197 GLU A N 1
ATOM 1462 C CA . GLU A 1 197 ? 0.917 -10.124 -8.401 1.00 96.25 197 GLU A CA 1
ATOM 1463 C C . GLU A 1 197 ? 0.166 -9.441 -7.246 1.00 96.25 197 GLU A C 1
ATOM 1465 O O . GLU A 1 197 ? -0.708 -10.054 -6.624 1.00 96.25 197 GLU A O 1
ATOM 1470 N N . ALA A 1 198 ? 0.491 -8.177 -6.943 1.00 96.50 198 ALA A N 1
ATOM 1471 C CA . ALA A 1 198 ? -0.212 -7.417 -5.910 1.00 96.50 198 ALA A CA 1
ATOM 1472 C C . ALA A 1 198 ? -1.690 -7.269 -6.268 1.00 96.50 198 ALA A C 1
ATOM 1474 O O . ALA A 1 198 ? -2.557 -7.614 -5.465 1.00 96.50 198 ALA A O 1
ATOM 1475 N N . LEU A 1 199 ? -1.985 -6.840 -7.495 1.00 97.56 199 LEU A N 1
ATOM 1476 C CA . LEU A 1 199 ? -3.347 -6.678 -7.972 1.00 97.56 199 LEU A CA 1
ATOM 1477 C C . LEU A 1 199 ? -4.101 -8.003 -7.904 1.00 97.56 199 LEU A C 1
ATOM 1479 O O . LEU A 1 199 ? -5.125 -8.046 -7.237 1.00 97.56 199 LEU A O 1
ATOM 1483 N N . ALA A 1 200 ? -3.590 -9.098 -8.462 1.00 97.19 200 ALA A N 1
ATOM 1484 C CA . ALA A 1 200 ? -4.218 -10.420 -8.401 1.00 97.19 200 ALA A CA 1
ATOM 1485 C C . ALA A 1 200 ? -4.607 -10.833 -6.971 1.00 97.19 200 ALA A C 1
ATOM 1487 O O . ALA A 1 200 ? -5.658 -11.439 -6.753 1.00 97.19 200 ALA A O 1
ATOM 1488 N N . SER A 1 201 ? -3.776 -10.474 -5.987 1.00 96.50 201 SER A N 1
ATOM 1489 C CA . SER A 1 201 ? -3.998 -10.828 -4.588 1.00 96.50 201 SER A CA 1
ATOM 1490 C C . SER A 1 201 ? -5.105 -10.023 -3.900 1.00 96.50 201 SER A C 1
ATOM 1492 O O . SER A 1 201 ? -5.699 -10.532 -2.959 1.00 96.50 201 SER A O 1
ATOM 1494 N N . LEU A 1 202 ? -5.443 -8.819 -4.356 1.00 97.38 202 LEU A N 1
ATOM 1495 C CA . LEU A 1 202 ? -6.428 -7.958 -3.687 1.00 97.38 202 LEU A CA 1
ATOM 1496 C C . LEU A 1 202 ? -7.885 -8.425 -3.942 1.00 97.38 202 LEU A C 1
ATOM 1498 O O . LEU A 1 202 ? -8.127 -9.288 -4.789 1.00 97.38 202 LEU A O 1
ATOM 1502 N N . PRO A 1 203 ? -8.908 -7.919 -3.236 1.00 96.44 203 PRO A N 1
ATOM 1503 C CA . PRO A 1 203 ? -10.298 -8.088 -3.658 1.00 96.44 203 PRO A CA 1
ATOM 1504 C C . PRO A 1 203 ? -10.656 -7.072 -4.749 1.00 96.44 203 PRO A C 1
ATOM 1506 O O . PRO A 1 203 ? -10.128 -5.957 -4.791 1.00 96.44 203 PRO A O 1
ATOM 1509 N N . SER A 1 204 ? -11.590 -7.427 -5.638 1.00 92.31 204 SER A N 1
ATOM 1510 C CA . SER A 1 204 ? -12.025 -6.523 -6.716 1.00 92.31 204 SER A CA 1
ATOM 1511 C C . SER A 1 204 ? -12.630 -5.225 -6.188 1.00 92.31 204 SER A C 1
ATOM 1513 O O . SER A 1 204 ? -12.487 -4.191 -6.831 1.00 92.31 204 SER A O 1
ATOM 1515 N N . PHE A 1 205 ? -13.288 -5.287 -5.028 1.00 88.81 205 PHE A N 1
ATOM 1516 C CA . PHE A 1 205 ? -13.866 -4.133 -4.342 1.00 88.81 205 PHE A CA 1
ATOM 1517 C C . PHE A 1 205 ? -12.817 -3.059 -4.031 1.00 88.81 205 PHE A C 1
ATOM 1519 O O . PHE A 1 205 ? -13.032 -1.890 -4.334 1.00 88.81 205 PHE A O 1
ATOM 1526 N N . PHE A 1 206 ? -11.665 -3.473 -3.504 1.00 95.06 206 PHE A N 1
ATOM 1527 C CA . PHE A 1 206 ? -10.561 -2.578 -3.176 1.00 95.06 206 PHE A CA 1
ATOM 1528 C C . PHE A 1 206 ? -9.822 -2.098 -4.429 1.00 95.06 206 PHE A C 1
ATOM 1530 O O . PHE A 1 206 ? -9.595 -0.904 -4.601 1.00 95.06 206 PHE A O 1
ATOM 1537 N N . ARG A 1 207 ? -9.494 -3.017 -5.353 1.00 92.94 207 ARG A N 1
ATOM 1538 C CA . ARG A 1 207 ? -8.733 -2.678 -6.570 1.00 92.94 207 ARG A CA 1
ATOM 1539 C C . ARG A 1 207 ? -9.372 -1.586 -7.415 1.00 92.94 207 ARG A C 1
ATOM 1541 O O . ARG A 1 207 ? -8.663 -0.787 -8.012 1.00 92.94 207 ARG A O 1
ATOM 1548 N N . LYS A 1 208 ? -10.701 -1.585 -7.498 1.00 75.62 208 LYS A N 1
ATOM 1549 C CA . LYS A 1 208 ? -11.455 -0.662 -8.352 1.00 75.62 208 LYS A CA 1
ATOM 1550 C C . LYS A 1 208 ? -11.390 0.795 -7.909 1.00 75.62 208 LYS A C 1
ATOM 1552 O O . LYS A 1 208 ? -11.821 1.656 -8.662 1.00 75.62 208 LYS A O 1
ATOM 1557 N N . CYS A 1 209 ? -10.873 1.081 -6.721 1.00 92.94 209 CYS A N 1
ATOM 1558 C CA . CYS A 1 209 ? -10.659 2.456 -6.292 1.00 92.94 209 CYS A CA 1
ATOM 1559 C C . CYS A 1 209 ? -9.506 3.134 -7.039 1.00 92.94 209 CYS A C 1
ATOM 1561 O O . CYS A 1 209 ? -9.344 4.338 -6.909 1.00 92.94 209 CYS A O 1
ATOM 1563 N N . THR A 1 210 ? -8.716 2.395 -7.819 1.00 96.00 210 THR A N 1
ATOM 1564 C CA . THR A 1 210 ? -7.582 2.916 -8.584 1.00 96.00 210 THR A CA 1
ATOM 1565 C C . THR A 1 210 ? -7.819 2.704 -10.075 1.00 96.00 210 THR A C 1
ATOM 1567 O O . THR A 1 210 ? -8.082 1.586 -10.506 1.00 96.00 210 THR A O 1
ATOM 1570 N N . ASP A 1 211 ? -7.668 3.761 -10.871 1.00 95.38 211 ASP A N 1
ATOM 1571 C CA . ASP A 1 211 ? -7.816 3.714 -12.330 1.00 95.38 211 ASP A CA 1
ATOM 1572 C C . ASP A 1 211 ? -6.468 3.512 -13.031 1.00 95.38 211 ASP A C 1
ATOM 1574 O O . ASP A 1 211 ? -6.366 2.790 -14.029 1.00 95.38 211 ASP A O 1
ATOM 1578 N N . THR A 1 212 ? -5.419 4.152 -12.505 1.00 96.62 212 THR A N 1
ATOM 1579 C CA . THR A 1 212 ? -4.103 4.211 -13.149 1.00 96.62 212 THR A CA 1
ATOM 1580 C C . THR A 1 212 ? -2.976 4.126 -12.128 1.00 96.62 212 THR A C 1
ATOM 1582 O O . THR A 1 212 ? -3.033 4.760 -11.075 1.00 96.62 212 THR A O 1
ATOM 1585 N N . VAL A 1 213 ? -1.921 3.396 -12.486 1.00 96.56 213 VAL A N 1
ATOM 1586 C CA . VAL A 1 213 ? -0.638 3.391 -11.781 1.00 96.56 213 VAL A CA 1
ATOM 1587 C C . VAL A 1 213 ? 0.429 3.925 -12.735 1.00 96.56 213 VAL A C 1
ATOM 1589 O O . VAL A 1 213 ? 0.697 3.327 -13.781 1.00 96.56 213 VAL A O 1
ATOM 1592 N N . TYR A 1 214 ? 1.014 5.064 -12.386 1.00 94.44 214 TYR A N 1
ATOM 1593 C CA . TYR A 1 214 ? 2.131 5.685 -13.084 1.00 94.44 214 TYR A CA 1
ATOM 1594 C C . TYR A 1 214 ? 3.461 5.215 -12.508 1.00 94.44 214 TYR A C 1
ATOM 1596 O O . TYR A 1 214 ? 3.567 4.894 -11.322 1.00 94.44 214 TYR A O 1
ATOM 1604 N N . ARG A 1 215 ? 4.489 5.214 -13.355 1.00 92.81 215 ARG A N 1
ATOM 1605 C CA . ARG A 1 215 ? 5.882 5.042 -12.945 1.00 92.81 215 ARG A CA 1
ATOM 1606 C C . ARG A 1 215 ? 6.654 6.318 -13.244 1.00 92.81 215 ARG A C 1
ATOM 1608 O O . ARG A 1 215 ? 7.032 6.522 -14.388 1.00 92.81 215 ARG A O 1
ATOM 1615 N N . ASP A 1 216 ? 6.887 7.141 -12.232 1.00 89.00 216 ASP A N 1
ATOM 1616 C CA . ASP A 1 216 ? 7.543 8.444 -12.386 1.00 89.00 216 ASP A CA 1
ATOM 1617 C C . ASP A 1 216 ? 9.018 8.382 -11.970 1.00 89.00 216 ASP A C 1
ATOM 1619 O O . ASP A 1 216 ? 9.364 7.721 -10.994 1.00 89.00 216 ASP A O 1
ATOM 1623 N N . GLY A 1 217 ? 9.879 9.118 -12.663 1.00 85.38 217 GLY A N 1
ATOM 1624 C CA . GLY A 1 217 ? 11.286 9.355 -12.343 1.00 85.38 217 GLY A CA 1
ATOM 1625 C C . GLY A 1 217 ? 11.605 10.852 -12.257 1.00 85.38 217 GLY A C 1
ATOM 1626 O O . GLY A 1 217 ? 10.764 11.698 -12.578 1.00 85.38 217 GLY A O 1
ATOM 1627 N N . PRO A 1 218 ? 12.820 11.203 -11.809 1.00 80.88 218 PRO A N 1
ATOM 1628 C CA . PRO A 1 218 ? 13.216 12.587 -11.593 1.00 80.88 218 PRO A CA 1
ATOM 1629 C C . PRO A 1 218 ? 13.360 13.388 -12.911 1.00 80.88 218 PRO A C 1
ATOM 1631 O O . PRO A 1 218 ? 13.603 12.806 -13.969 1.00 80.88 218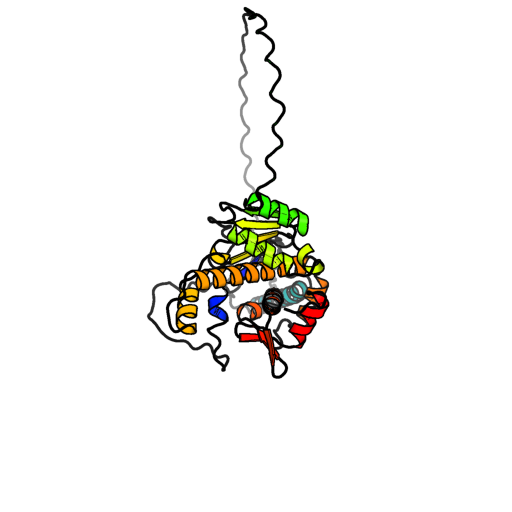 PRO A O 1
ATOM 1634 N N . PRO A 1 219 ? 13.268 14.733 -12.866 1.00 82.00 219 PRO A N 1
ATOM 1635 C CA . PRO A 1 219 ? 12.864 15.525 -11.705 1.00 82.00 219 PRO A CA 1
ATOM 1636 C C . PRO A 1 219 ? 11.384 15.307 -11.369 1.00 82.00 219 PRO A C 1
ATOM 1638 O O . PRO A 1 219 ? 10.530 15.316 -12.259 1.00 82.00 219 PRO A O 1
ATOM 1641 N N . TYR A 1 220 ? 11.112 15.112 -10.079 1.00 78.75 220 TYR A N 1
ATOM 1642 C CA . TYR A 1 220 ? 9.761 15.006 -9.536 1.00 78.75 220 TYR A CA 1
ATOM 1643 C C . TYR A 1 220 ? 9.155 16.392 -9.325 1.00 78.75 220 TYR A C 1
ATOM 1645 O O . TYR A 1 220 ? 9.859 17.405 -9.342 1.00 78.75 220 TYR A O 1
ATOM 1653 N N . ASP A 1 221 ? 7.844 16.429 -9.093 1.00 76.12 221 ASP A N 1
ATOM 1654 C CA . ASP A 1 221 ? 7.187 17.629 -8.591 1.00 76.12 221 ASP A CA 1
ATOM 1655 C C . ASP A 1 221 ? 7.906 18.115 -7.311 1.00 76.12 221 ASP A C 1
ATOM 1657 O O . ASP A 1 221 ? 8.054 17.326 -6.375 1.00 76.12 221 ASP A O 1
ATOM 1661 N N . PRO A 1 222 ? 8.353 19.386 -7.240 1.00 78.12 222 PRO A N 1
ATOM 1662 C CA . PRO A 1 222 ? 9.115 19.911 -6.103 1.00 78.12 222 PRO A CA 1
ATOM 1663 C C . PRO A 1 222 ? 8.407 19.819 -4.745 1.00 78.12 222 PRO A C 1
ATOM 1665 O O . PRO A 1 222 ? 9.045 19.988 -3.710 1.00 78.12 222 PRO A O 1
ATOM 1668 N N . ARG A 1 223 ? 7.088 19.591 -4.731 1.00 77.81 223 ARG A N 1
ATOM 1669 C CA . ARG A 1 223 ? 6.288 19.421 -3.508 1.00 77.81 223 ARG A CA 1
ATOM 1670 C C . ARG A 1 223 ? 6.380 18.012 -2.925 1.00 77.81 223 ARG A C 1
ATOM 1672 O O . ARG A 1 223 ? 5.920 17.792 -1.807 1.00 77.81 223 ARG A O 1
ATOM 1679 N N . ILE A 1 224 ? 6.917 17.057 -3.679 1.00 74.44 224 ILE A N 1
ATOM 1680 C CA . ILE A 1 224 ? 7.088 15.676 -3.237 1.00 74.44 224 ILE A CA 1
ATOM 1681 C C . ILE A 1 224 ? 8.416 15.569 -2.479 1.00 74.44 224 ILE A C 1
ATOM 1683 O O . ILE A 1 224 ? 9.461 15.901 -3.045 1.00 74.44 224 ILE A O 1
ATOM 1687 N N . PRO A 1 225 ? 8.413 15.108 -1.214 1.00 71.38 225 PRO A N 1
ATOM 1688 C CA . PRO A 1 225 ? 9.633 14.904 -0.458 1.00 71.38 225 PRO A CA 1
ATOM 1689 C C . PRO A 1 225 ? 10.590 13.968 -1.196 1.00 71.38 225 PRO A C 1
ATOM 1691 O O . PRO A 1 225 ? 10.151 12.949 -1.737 1.00 71.38 225 PRO A O 1
ATOM 1694 N N . PRO A 1 226 ? 11.907 14.231 -1.149 1.00 70.88 226 PRO A N 1
ATOM 1695 C CA . PRO A 1 226 ? 12.900 13.359 -1.773 1.00 70.88 226 PRO A CA 1
ATOM 1696 C C . PRO A 1 226 ? 12.872 11.913 -1.262 1.00 70.88 226 PRO A C 1
ATOM 1698 O O . PRO A 1 226 ? 13.386 11.027 -1.934 1.00 70.88 226 PRO A O 1
ATOM 1701 N N . SER A 1 227 ? 12.298 11.678 -0.078 1.00 74.69 227 SER A N 1
ATOM 1702 C CA . SER A 1 227 ? 12.169 10.371 0.571 1.00 74.69 227 SER A CA 1
ATOM 1703 C C . SER A 1 227 ? 10.901 9.593 0.195 1.00 74.69 227 SER A C 1
ATOM 1705 O O . SER A 1 227 ? 10.733 8.465 0.667 1.00 74.69 227 SER A O 1
ATOM 1707 N N . ALA A 1 228 ? 10.005 10.169 -0.615 1.00 77.62 228 ALA A N 1
ATOM 1708 C CA . ALA A 1 228 ? 8.752 9.527 -0.992 1.00 77.62 228 ALA A CA 1
ATOM 1709 C C . ALA A 1 228 ? 8.996 8.340 -1.936 1.00 77.62 228 ALA A C 1
ATOM 1711 O O . ALA A 1 228 ? 9.705 8.446 -2.939 1.00 77.62 228 ALA A O 1
ATOM 1712 N N . ALA A 1 229 ? 8.378 7.200 -1.630 1.00 82.56 229 ALA A N 1
ATOM 1713 C CA . ALA A 1 229 ? 8.408 6.023 -2.497 1.00 82.56 229 ALA A CA 1
ATOM 1714 C C . ALA A 1 229 ? 7.284 6.054 -3.541 1.00 82.56 229 ALA A C 1
ATOM 1716 O O . ALA A 1 229 ? 7.452 5.538 -4.649 1.00 82.56 229 ALA A O 1
ATOM 1717 N N . ALA A 1 230 ? 6.153 6.662 -3.195 1.00 86.62 230 ALA A N 1
ATOM 1718 C CA . ALA A 1 230 ? 5.011 6.881 -4.062 1.00 86.62 230 ALA A CA 1
ATOM 1719 C C . ALA A 1 230 ? 4.108 7.992 -3.496 1.00 86.62 230 ALA A C 1
ATOM 1721 O O . ALA A 1 230 ? 4.347 8.492 -2.392 1.00 86.62 230 ALA A O 1
ATOM 1722 N N . TYR A 1 231 ? 3.110 8.405 -4.277 1.00 86.12 231 TYR A N 1
ATOM 1723 C CA . TYR A 1 231 ? 2.083 9.341 -3.825 1.00 86.12 231 TYR A CA 1
ATOM 1724 C C . TYR A 1 231 ? 0.762 9.191 -4.591 1.00 86.12 231 TYR A C 1
ATOM 1726 O O . TYR A 1 231 ? 0.710 8.664 -5.711 1.00 86.12 231 TYR A O 1
ATOM 1734 N N . VAL A 1 232 ? -0.298 9.757 -4.010 1.00 84.81 232 VAL A N 1
ATOM 1735 C CA . VAL A 1 232 ? -1.596 9.998 -4.651 1.00 84.81 232 VAL A CA 1
ATOM 1736 C C . VAL A 1 232 ? -1.959 11.474 -4.522 1.00 84.81 232 VAL A C 1
ATOM 1738 O O . VAL A 1 232 ? -1.911 12.055 -3.438 1.00 84.81 232 VAL A O 1
ATOM 1741 N N . ILE A 1 233 ? -2.375 12.079 -5.637 1.00 78.19 233 ILE A N 1
ATOM 1742 C CA . ILE A 1 233 ? -2.962 13.423 -5.638 1.00 78.19 233 ILE A CA 1
ATOM 1743 C C . ILE A 1 233 ? -4.469 13.280 -5.463 1.00 78.19 233 ILE A C 1
ATOM 1745 O O . ILE A 1 233 ? -5.173 12.921 -6.402 1.00 78.19 233 ILE A O 1
ATOM 1749 N N . VAL A 1 234 ? -4.997 13.580 -4.283 1.00 69.25 234 VAL A N 1
ATOM 1750 C CA . VAL A 1 234 ? -6.443 13.499 -4.021 1.00 69.25 234 VAL A CA 1
ATOM 1751 C C . VAL A 1 234 ? -7.163 14.657 -4.742 1.00 69.25 234 VAL A C 1
ATOM 1753 O O . VAL A 1 234 ? -6.644 15.778 -4.750 1.00 69.25 234 VAL A O 1
ATOM 1756 N N . PRO A 1 235 ? -8.341 14.440 -5.368 1.00 73.81 235 PRO A N 1
ATOM 1757 C CA . PRO A 1 235 ? -9.193 13.241 -5.340 1.00 73.81 235 PRO A CA 1
ATOM 1758 C C . PRO A 1 235 ? -8.973 12.275 -6.515 1.00 73.81 235 PRO A C 1
ATOM 1760 O O . PRO A 1 235 ? -9.889 11.561 -6.918 1.00 73.81 235 PRO A O 1
ATOM 1763 N N . GLN A 1 236 ? -7.795 12.273 -7.133 1.00 81.00 236 GLN A N 1
ATOM 1764 C CA . GLN A 1 236 ? -7.531 11.423 -8.287 1.00 81.00 236 GLN A CA 1
ATOM 1765 C C . GLN A 1 236 ? -7.377 9.959 -7.861 1.00 81.00 236 GLN A C 1
ATOM 1767 O O . GLN A 1 236 ? -6.772 9.639 -6.842 1.00 81.00 236 GLN A O 1
ATOM 1772 N N . HIS A 1 237 ? -7.871 9.044 -8.691 1.00 89.88 237 HIS A N 1
ATOM 1773 C CA . HIS A 1 237 ? -7.696 7.597 -8.522 1.00 89.88 237 HIS A CA 1
ATOM 1774 C C . HIS A 1 237 ? -6.423 7.116 -9.231 1.00 89.88 237 HIS A C 1
ATOM 1776 O O . HIS A 1 237 ? -6.424 6.153 -10.001 1.00 89.88 237 HIS A O 1
ATOM 1782 N N . LYS A 1 238 ? -5.337 7.864 -9.026 1.00 92.88 238 LYS A N 1
ATOM 1783 C CA . LYS A 1 238 ? -4.064 7.715 -9.728 1.00 92.88 238 LYS A CA 1
ATOM 1784 C C . LYS A 1 238 ? -2.947 7.555 -8.711 1.00 92.88 238 LYS A C 1
ATOM 1786 O O . LYS A 1 238 ? -2.721 8.452 -7.905 1.00 92.88 238 LYS A O 1
ATOM 1791 N N . VAL A 1 239 ? -2.260 6.424 -8.784 1.00 93.69 239 VAL A N 1
ATOM 1792 C CA . VAL A 1 239 ? -1.079 6.130 -7.969 1.00 93.69 239 VAL A CA 1
ATOM 1793 C C . VAL A 1 239 ? 0.167 6.469 -8.770 1.00 93.69 239 VAL A C 1
ATOM 1795 O O . VAL A 1 239 ? 0.261 6.091 -9.936 1.00 93.69 239 VAL A O 1
ATOM 1798 N N . HIS A 1 240 ? 1.131 7.137 -8.149 1.00 92.44 240 HIS A N 1
ATOM 1799 C CA . HIS A 1 240 ? 2.412 7.479 -8.756 1.00 92.44 240 HIS A CA 1
ATOM 1800 C C . HIS A 1 240 ? 3.548 6.762 -8.025 1.00 92.44 240 HIS A C 1
ATOM 1802 O O . HIS A 1 240 ? 3.909 7.144 -6.918 1.00 92.44 240 HIS A O 1
ATOM 1808 N N . MET A 1 241 ? 4.110 5.716 -8.637 1.00 92.31 241 MET A N 1
ATOM 1809 C CA . MET A 1 241 ? 5.223 4.936 -8.082 1.00 92.31 241 MET A CA 1
ATOM 1810 C C . MET A 1 241 ? 6.569 5.564 -8.477 1.00 92.31 241 MET A C 1
ATOM 1812 O O . MET A 1 241 ? 6.883 5.659 -9.670 1.00 92.31 241 MET A O 1
ATOM 1816 N N . LEU A 1 242 ? 7.384 5.946 -7.491 1.00 88.56 242 LEU A N 1
ATOM 1817 C CA . LEU A 1 242 ? 8.670 6.630 -7.686 1.00 88.56 242 LEU A CA 1
ATOM 1818 C C . LEU A 1 242 ? 9.858 5.669 -7.625 1.00 88.56 242 LEU A C 1
ATOM 1820 O O . LEU A 1 242 ? 9.721 4.506 -7.241 1.00 88.56 242 LEU A O 1
ATOM 1824 N N . ASP A 1 243 ? 11.046 6.153 -7.990 1.00 82.94 243 ASP A N 1
ATOM 1825 C CA . ASP A 1 243 ? 12.261 5.332 -8.045 1.00 82.94 243 ASP A CA 1
ATOM 1826 C C . ASP A 1 243 ? 12.588 4.657 -6.706 1.00 82.94 243 ASP A C 1
ATOM 1828 O O . ASP A 1 243 ? 12.976 3.489 -6.695 1.00 82.94 243 ASP A O 1
ATOM 1832 N N . LEU A 1 244 ? 12.357 5.343 -5.581 1.00 80.19 244 LEU A N 1
ATOM 1833 C CA . LEU A 1 244 ? 12.607 4.796 -4.246 1.00 80.19 244 LEU A CA 1
ATOM 1834 C C . LEU A 1 244 ? 11.763 3.555 -3.929 1.00 80.19 244 LEU A C 1
ATOM 1836 O O . LEU A 1 244 ? 12.217 2.699 -3.175 1.00 80.19 244 LEU A O 1
ATOM 1840 N N . SER A 1 245 ? 10.587 3.385 -4.546 1.00 78.25 245 SER A N 1
ATOM 1841 C CA . SER A 1 245 ? 9.805 2.144 -4.400 1.00 78.25 245 SER A CA 1
ATOM 1842 C C . SER A 1 245 ? 10.488 0.920 -5.023 1.00 78.25 245 SER A C 1
ATOM 1844 O O . SER A 1 245 ? 10.127 -0.216 -4.716 1.00 78.25 245 SER A O 1
ATOM 1846 N N . ALA A 1 246 ? 11.465 1.134 -5.908 1.00 81.38 246 ALA A N 1
ATOM 1847 C CA . ALA A 1 246 ? 12.130 0.101 -6.694 1.00 81.38 246 ALA A CA 1
ATOM 1848 C C . ALA A 1 246 ? 13.651 0.042 -6.474 1.00 81.38 246 ALA A C 1
ATOM 1850 O O . ALA A 1 246 ? 14.342 -0.669 -7.207 1.00 81.38 246 ALA A O 1
ATOM 1851 N N . GLN A 1 247 ? 14.175 0.768 -5.486 1.00 83.81 247 GLN A N 1
ATOM 1852 C CA . GLN A 1 247 ? 15.600 0.820 -5.174 1.00 83.81 247 GLN A CA 1
ATOM 1853 C C . GLN A 1 247 ? 15.880 0.317 -3.759 1.00 83.81 247 GLN A C 1
ATOM 1855 O O . GLN A 1 247 ? 15.117 0.548 -2.823 1.00 83.81 247 GLN A O 1
ATOM 1860 N N . MET A 1 248 ? 17.002 -0.388 -3.607 1.00 82.12 248 MET A N 1
ATOM 1861 C CA . MET A 1 248 ? 17.475 -0.837 -2.302 1.00 82.12 248 MET A CA 1
ATOM 1862 C C . MET A 1 248 ? 18.240 0.315 -1.662 1.00 82.12 248 MET A C 1
ATOM 1864 O O . MET A 1 248 ? 19.270 0.733 -2.188 1.00 82.12 248 MET A O 1
ATOM 1868 N N . THR A 1 249 ? 17.757 0.824 -0.531 1.00 82.00 249 THR A N 1
ATOM 1869 C CA . THR A 1 249 ? 18.511 1.822 0.233 1.00 82.00 249 THR A CA 1
ATOM 1870 C C . THR A 1 249 ? 19.663 1.152 0.981 1.00 82.00 249 THR A C 1
ATOM 1872 O O . THR A 1 249 ? 19.612 -0.039 1.300 1.00 82.00 249 THR A O 1
ATOM 1875 N N . GLN A 1 250 ? 20.698 1.921 1.322 1.00 82.62 250 GLN A N 1
ATOM 1876 C CA . GLN A 1 250 ? 21.799 1.396 2.133 1.00 82.62 250 GLN A CA 1
ATOM 1877 C C . GLN A 1 250 ? 21.309 0.896 3.503 1.00 82.62 250 GLN A C 1
ATOM 1879 O O . GLN A 1 250 ? 21.772 -0.136 3.984 1.00 82.62 250 GLN A O 1
ATOM 1884 N N . GLY A 1 251 ? 20.327 1.582 4.100 1.00 80.94 251 GLY A N 1
ATOM 1885 C CA . GLY A 1 251 ? 19.679 1.144 5.338 1.00 80.94 251 GLY A CA 1
ATOM 1886 C C . GLY A 1 251 ? 19.020 -0.229 5.193 1.00 80.94 251 GLY A C 1
ATOM 1887 O O . GLY A 1 251 ? 19.284 -1.113 6.001 1.00 80.94 251 GLY A O 1
ATOM 1888 N N . ALA A 1 252 ? 18.257 -0.449 4.116 1.00 79.75 252 ALA A N 1
ATOM 1889 C CA . ALA A 1 252 ? 17.638 -1.744 3.823 1.00 79.75 252 ALA A CA 1
ATOM 1890 C C . ALA A 1 252 ? 18.669 -2.872 3.719 1.00 79.75 252 ALA A C 1
ATOM 1892 O O . ALA A 1 252 ? 18.498 -3.946 4.295 1.00 79.75 252 ALA A O 1
ATOM 1893 N N . TYR A 1 253 ? 19.753 -2.610 2.987 1.00 83.38 253 TYR A N 1
ATOM 1894 C CA . TYR A 1 253 ? 20.834 -3.565 2.806 1.00 83.38 253 TYR A CA 1
ATOM 1895 C C . TYR A 1 253 ? 21.484 -3.920 4.148 1.00 83.38 253 TYR A C 1
ATOM 1897 O O . TYR A 1 253 ? 21.662 -5.098 4.453 1.00 83.38 253 TYR A O 1
ATOM 1905 N N . ASN A 1 254 ? 21.772 -2.918 4.983 1.00 85.88 254 ASN A N 1
ATOM 1906 C CA . ASN A 1 254 ? 22.346 -3.119 6.313 1.00 85.88 254 ASN A CA 1
ATOM 1907 C C . ASN A 1 254 ? 21.402 -3.916 7.230 1.00 85.88 254 ASN A C 1
ATOM 1909 O O . ASN A 1 254 ? 21.860 -4.811 7.938 1.00 85.88 254 ASN A O 1
ATOM 1913 N N . SER A 1 255 ? 20.091 -3.659 7.179 1.00 80.50 255 SER A N 1
ATOM 1914 C CA . SER A 1 255 ? 19.092 -4.432 7.928 1.00 80.50 255 SER A CA 1
ATOM 1915 C C . SER A 1 255 ? 19.044 -5.897 7.489 1.00 80.50 255 SER A C 1
ATOM 1917 O O . SER A 1 255 ? 18.977 -6.783 8.338 1.00 80.50 255 SER A O 1
ATOM 1919 N N . LEU A 1 256 ? 19.131 -6.175 6.184 1.00 84.44 256 LEU A N 1
ATOM 1920 C CA . LEU A 1 256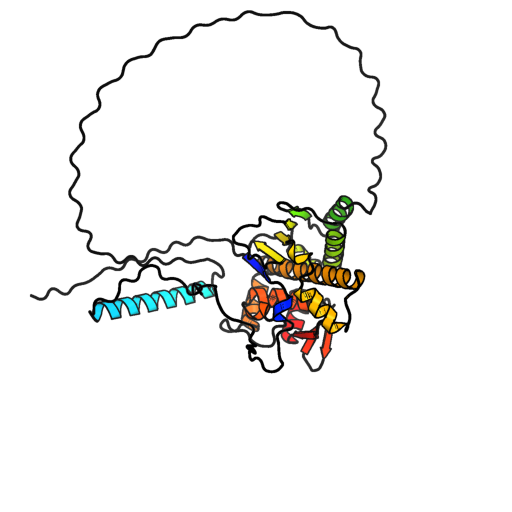 ? 19.223 -7.550 5.680 1.00 84.44 256 LEU A CA 1
ATOM 1921 C C . LEU A 1 256 ? 20.523 -8.227 6.126 1.00 84.44 256 LEU A C 1
ATOM 1923 O O . LEU A 1 256 ? 20.493 -9.383 6.543 1.00 84.44 256 LEU A O 1
ATOM 1927 N N . CYS A 1 257 ? 21.648 -7.505 6.105 1.00 88.19 257 CYS A N 1
ATOM 1928 C CA . CYS A 1 257 ? 22.918 -8.010 6.625 1.00 88.19 257 CYS A CA 1
ATOM 1929 C C . CYS A 1 257 ? 22.815 -8.409 8.100 1.00 88.19 257 CYS A C 1
ATOM 1931 O O . CYS A 1 257 ? 23.253 -9.497 8.470 1.00 88.19 257 CYS A O 1
ATOM 1933 N N . ALA A 1 258 ? 22.209 -7.550 8.924 1.00 88.50 258 ALA A N 1
ATOM 1934 C CA . ALA A 1 258 ? 21.992 -7.821 10.339 1.00 88.50 258 ALA A CA 1
ATOM 1935 C C . ALA A 1 258 ? 21.058 -9.024 10.553 1.00 88.50 258 ALA A C 1
ATOM 1937 O O . ALA A 1 258 ? 21.361 -9.897 11.361 1.00 88.50 258 ALA A O 1
ATOM 1938 N N . ALA A 1 259 ? 19.963 -9.112 9.791 1.00 85.75 259 ALA A N 1
ATOM 1939 C CA . ALA A 1 259 ? 18.995 -10.202 9.900 1.00 85.75 259 ALA A CA 1
ATOM 1940 C C . ALA A 1 259 ? 19.561 -11.566 9.468 1.00 85.75 259 ALA A C 1
ATOM 1942 O O . ALA A 1 259 ? 19.205 -12.590 10.047 1.00 85.75 259 ALA A O 1
ATOM 1943 N N . TYR A 1 260 ? 20.430 -11.600 8.454 1.00 90.44 260 TYR A N 1
ATOM 1944 C CA . TYR A 1 260 ? 20.998 -12.846 7.926 1.00 90.44 260 TYR A CA 1
ATOM 1945 C C . TYR A 1 260 ? 22.356 -13.215 8.528 1.00 90.44 260 TYR A C 1
ATOM 1947 O O . TYR A 1 260 ? 22.833 -14.327 8.301 1.00 90.44 260 TYR A O 1
ATOM 1955 N N . GLY A 1 261 ? 23.015 -12.293 9.236 1.00 95.62 261 GLY A N 1
ATOM 1956 C CA . GLY A 1 261 ? 24.406 -12.455 9.669 1.00 95.62 261 GLY A CA 1
ATOM 1957 C C . GLY A 1 261 ? 25.409 -12.510 8.505 1.00 95.62 261 GLY A C 1
ATOM 1958 O O . GLY A 1 261 ? 26.544 -12.942 8.689 1.00 95.62 261 GLY A O 1
ATOM 1959 N N . ARG A 1 262 ? 24.992 -12.114 7.294 1.00 96.56 262 ARG A N 1
ATOM 1960 C CA . ARG A 1 262 ? 25.793 -12.086 6.059 1.00 96.56 262 ARG A CA 1
ATOM 1961 C C . ARG A 1 262 ? 25.191 -11.123 5.041 1.00 96.56 262 ARG A C 1
ATOM 1963 O O . ARG A 1 262 ? 24.009 -10.807 5.115 1.00 96.56 262 ARG A O 1
ATOM 1970 N N . ALA A 1 263 ? 25.967 -10.745 4.027 1.00 94.56 263 ALA A N 1
ATOM 1971 C CA . ALA A 1 263 ? 25.437 -10.010 2.881 1.00 94.56 263 ALA A CA 1
ATOM 1972 C C . ALA A 1 263 ? 24.264 -10.768 2.209 1.00 94.56 263 ALA A C 1
ATOM 1974 O O . ALA A 1 263 ? 24.363 -11.990 2.007 1.00 94.56 263 ALA A O 1
ATOM 1975 N N . PRO A 1 264 ? 23.161 -10.080 1.850 1.00 91.81 264 PRO A N 1
ATOM 1976 C CA . PRO A 1 264 ? 22.057 -10.696 1.129 1.00 91.81 264 PRO A CA 1
ATOM 1977 C C . PRO A 1 264 ? 22.461 -11.011 -0.316 1.00 91.81 264 PRO A C 1
ATOM 1979 O O . PRO A 1 264 ? 23.079 -10.200 -1.012 1.00 91.81 264 PRO A O 1
ATOM 1982 N N . THR A 1 265 ? 22.065 -12.185 -0.793 1.00 95.38 265 THR A N 1
ATOM 1983 C CA . THR A 1 265 ? 22.189 -12.585 -2.199 1.00 95.38 265 THR A CA 1
ATOM 1984 C C . THR A 1 265 ? 21.349 -11.678 -3.103 1.00 95.38 265 THR A C 1
ATOM 1986 O O . THR A 1 265 ? 20.434 -10.990 -2.648 1.00 95.38 265 THR A O 1
ATOM 1989 N N . LYS A 1 266 ? 21.619 -11.689 -4.414 1.00 90.75 266 LYS A N 1
ATOM 1990 C CA . LYS A 1 266 ? 20.823 -10.913 -5.382 1.00 90.75 266 LYS A CA 1
ATOM 1991 C C . LYS A 1 266 ? 19.340 -11.299 -5.361 1.00 90.75 266 LYS A C 1
ATOM 1993 O O . LYS A 1 266 ? 18.491 -10.420 -5.485 1.00 90.75 266 LYS A O 1
ATOM 1998 N N . ASP A 1 267 ? 19.037 -12.577 -5.155 1.00 90.25 267 ASP A N 1
ATOM 1999 C CA . ASP A 1 267 ? 17.660 -13.070 -5.108 1.00 90.25 267 ASP A CA 1
ATOM 2000 C C . ASP A 1 267 ? 16.934 -12.603 -3.844 1.00 90.25 267 ASP A C 1
ATOM 2002 O O . ASP A 1 267 ? 15.786 -12.171 -3.923 1.00 90.25 267 ASP A O 1
ATOM 2006 N N . GLU A 1 268 ? 17.612 -12.594 -2.694 1.00 90.00 268 GLU A N 1
ATOM 2007 C CA . GLU A 1 268 ? 17.066 -12.044 -1.445 1.00 90.00 268 GLU A CA 1
ATOM 2008 C C . GLU A 1 268 ? 16.822 -10.534 -1.556 1.00 90.00 268 GLU A C 1
ATOM 2010 O O . GLU A 1 268 ? 15.763 -10.045 -1.159 1.00 90.00 268 GLU A O 1
ATOM 2015 N N . GLN A 1 269 ? 17.753 -9.794 -2.168 1.00 88.06 269 GLN A N 1
ATOM 2016 C CA . GLN A 1 269 ? 17.566 -8.367 -2.445 1.00 88.06 269 GLN A CA 1
ATOM 2017 C C . GLN A 1 269 ? 16.378 -8.130 -3.388 1.00 88.06 269 GLN A C 1
ATOM 2019 O O . GLN A 1 269 ? 15.556 -7.249 -3.143 1.00 88.06 269 GLN A O 1
ATOM 2024 N N . MET A 1 270 ? 16.238 -8.934 -4.446 1.00 85.94 270 MET A N 1
ATOM 2025 C CA . MET A 1 270 ? 15.118 -8.832 -5.382 1.00 85.94 270 MET A CA 1
ATOM 2026 C C . MET A 1 270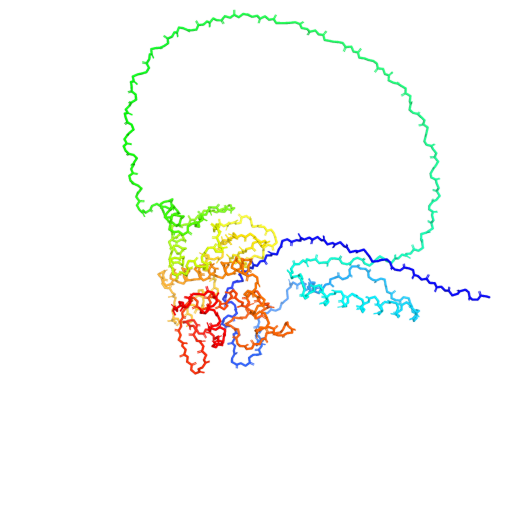 ? 13.781 -9.195 -4.723 1.00 85.94 270 MET A C 1
ATOM 2028 O O . MET A 1 270 ? 12.777 -8.525 -4.963 1.00 85.94 270 MET A O 1
ATOM 2032 N N . ALA A 1 271 ? 13.749 -10.221 -3.870 1.00 86.44 271 ALA A N 1
ATOM 2033 C CA . ALA A 1 271 ? 12.562 -10.595 -3.106 1.00 86.44 271 ALA A CA 1
ATOM 2034 C C . ALA A 1 271 ? 12.131 -9.464 -2.162 1.00 86.44 271 ALA A C 1
ATOM 2036 O O . ALA A 1 271 ? 10.948 -9.116 -2.118 1.00 86.44 271 ALA A O 1
ATOM 2037 N N . TYR A 1 272 ? 13.094 -8.839 -1.481 1.00 86.88 272 TYR A N 1
ATOM 2038 C CA . TYR A 1 272 ? 12.864 -7.662 -0.652 1.00 86.88 272 TYR A CA 1
ATOM 2039 C C . TYR A 1 272 ? 12.284 -6.495 -1.468 1.00 86.88 272 TYR A C 1
ATOM 2041 O O . TYR A 1 272 ? 11.267 -5.918 -1.081 1.00 86.88 272 TYR A O 1
ATOM 2049 N N . LEU A 1 273 ? 12.874 -6.169 -2.622 1.00 86.25 273 LEU A N 1
ATOM 2050 C CA . LEU A 1 273 ? 12.393 -5.082 -3.481 1.00 86.25 273 LEU A CA 1
ATOM 2051 C C . LEU A 1 273 ? 10.982 -5.345 -4.001 1.00 86.25 273 LEU A C 1
ATOM 2053 O O . LEU A 1 273 ? 10.119 -4.478 -3.902 1.00 86.25 273 LEU A O 1
ATOM 2057 N N . LYS A 1 274 ? 10.711 -6.561 -4.491 1.00 88.06 274 LYS A N 1
ATOM 2058 C CA . LYS A 1 274 ? 9.370 -6.957 -4.939 1.00 88.06 274 LYS A CA 1
ATOM 2059 C C . LYS A 1 274 ? 8.353 -6.862 -3.806 1.00 88.06 274 LYS A C 1
ATOM 2061 O O . LYS A 1 274 ? 7.238 -6.405 -4.036 1.00 88.06 274 LYS A O 1
ATOM 2066 N N . HIS A 1 275 ? 8.706 -7.295 -2.597 1.00 88.25 275 HIS A N 1
ATOM 2067 C CA . HIS A 1 275 ? 7.810 -7.207 -1.448 1.00 88.25 275 HIS A CA 1
ATOM 2068 C C . HIS A 1 275 ? 7.463 -5.752 -1.111 1.00 88.25 275 HIS A C 1
ATOM 2070 O O . HIS A 1 275 ? 6.283 -5.414 -1.026 1.00 88.25 275 HIS A O 1
ATOM 2076 N N . ASN A 1 276 ? 8.472 -4.886 -0.986 1.00 86.19 276 ASN A N 1
ATOM 2077 C CA . ASN A 1 276 ? 8.265 -3.483 -0.628 1.00 86.19 276 ASN A CA 1
ATOM 2078 C C . ASN A 1 276 ? 7.541 -2.703 -1.722 1.00 86.19 276 ASN A C 1
ATOM 2080 O O . ASN A 1 276 ? 6.597 -1.986 -1.412 1.00 86.19 276 ASN A O 1
ATOM 2084 N N . TYR A 1 277 ? 7.890 -2.919 -2.991 1.00 88.56 277 TYR A N 1
ATOM 2085 C CA . TYR A 1 277 ? 7.195 -2.308 -4.122 1.00 88.56 277 TYR A CA 1
ATOM 2086 C C . TYR A 1 277 ? 5.689 -2.604 -4.086 1.00 88.56 277 TYR A C 1
ATOM 2088 O O . TYR A 1 277 ? 4.858 -1.703 -4.199 1.00 88.56 277 TYR A O 1
ATOM 2096 N N . LYS A 1 278 ? 5.327 -3.875 -3.867 1.00 94.75 278 LYS A N 1
ATOM 2097 C CA . LYS A 1 278 ? 3.927 -4.300 -3.758 1.00 94.75 278 LYS A CA 1
ATOM 2098 C C . LYS A 1 278 ? 3.242 -3.700 -2.533 1.00 94.75 278 LYS A C 1
ATOM 2100 O O . LYS A 1 278 ? 2.111 -3.239 -2.642 1.00 94.75 278 LYS A O 1
ATOM 2105 N N . ARG A 1 279 ? 3.925 -3.669 -1.386 1.00 93.56 279 ARG A N 1
ATOM 2106 C CA . ARG A 1 279 ? 3.392 -3.069 -0.162 1.00 93.56 279 ARG A CA 1
ATOM 2107 C C . ARG A 1 279 ? 3.106 -1.573 -0.351 1.00 93.56 279 ARG A C 1
ATOM 2109 O O . ARG A 1 279 ? 2.021 -1.124 0.005 1.00 93.56 279 ARG A O 1
ATOM 2116 N N . THR A 1 280 ? 4.045 -0.828 -0.934 1.00 92.56 280 THR A N 1
ATOM 2117 C CA . THR A 1 280 ? 3.878 0.591 -1.275 1.00 92.56 280 THR A CA 1
ATOM 2118 C C . THR A 1 280 ? 2.693 0.791 -2.213 1.00 92.56 280 THR A C 1
ATOM 2120 O O . THR A 1 280 ? 1.847 1.633 -1.945 1.00 92.56 280 THR A O 1
ATOM 2123 N N . LEU A 1 281 ? 2.551 -0.040 -3.250 1.00 96.00 281 LEU A N 1
ATOM 2124 C CA . LEU A 1 281 ? 1.388 0.028 -4.134 1.00 96.00 281 LEU A CA 1
ATOM 2125 C C . LEU A 1 281 ? 0.065 -0.156 -3.365 1.00 96.00 281 LEU A C 1
ATOM 2127 O O . LEU A 1 281 ? -0.866 0.616 -3.566 1.00 96.00 281 LEU A O 1
ATOM 2131 N N . VAL A 1 282 ? -0.027 -1.135 -2.457 1.00 97.62 282 VAL A N 1
ATOM 2132 C CA . VAL A 1 282 ? -1.239 -1.363 -1.642 1.00 97.62 282 VAL A CA 1
ATOM 2133 C C . VAL A 1 282 ? -1.532 -0.186 -0.706 1.00 97.62 282 VAL A C 1
ATOM 2135 O O . VAL A 1 282 ? -2.695 0.188 -0.544 1.00 97.62 282 VAL A O 1
ATOM 2138 N N . HIS A 1 283 ? -0.495 0.412 -0.116 1.00 95.81 283 HIS A N 1
ATOM 2139 C CA . HIS A 1 283 ? -0.618 1.624 0.693 1.00 95.81 283 HIS A CA 1
ATOM 2140 C C . HIS A 1 283 ? -1.257 2.755 -0.130 1.00 95.81 283 HIS A C 1
ATOM 2142 O O . HIS A 1 283 ? -2.325 3.242 0.230 1.00 95.81 283 HIS A O 1
ATOM 2148 N N . GLU A 1 284 ? -0.703 3.082 -1.299 1.00 95.25 284 GLU A N 1
ATOM 2149 C CA . GLU A 1 284 ? -1.231 4.171 -2.133 1.00 95.25 284 GLU A CA 1
ATOM 2150 C C . GLU A 1 284 ? -2.636 3.880 -2.678 1.00 95.25 284 GLU A C 1
ATOM 2152 O O . GLU A 1 284 ? -3.507 4.750 -2.704 1.00 95.25 284 GLU A O 1
ATOM 2157 N N . MET A 1 285 ? -2.914 2.627 -3.052 1.00 97.06 285 MET A N 1
ATOM 2158 C CA . MET A 1 285 ? -4.268 2.214 -3.435 1.00 97.06 285 MET A CA 1
ATOM 2159 C C . MET A 1 285 ? -5.272 2.411 -2.289 1.00 97.06 285 MET A C 1
ATOM 2161 O O . MET A 1 285 ? -6.452 2.669 -2.543 1.00 97.06 285 MET A O 1
ATOM 2165 N N . THR A 1 286 ? -4.820 2.350 -1.031 1.00 97.44 286 THR A N 1
ATOM 2166 C CA . THR A 1 286 ? -5.668 2.648 0.128 1.00 97.44 286 THR A CA 1
ATOM 2167 C C . THR A 1 286 ? -6.064 4.122 0.169 1.00 97.44 286 THR A C 1
ATOM 2169 O O . THR A 1 286 ? -7.205 4.419 0.516 1.00 97.44 286 THR A O 1
ATOM 2172 N N . HIS A 1 287 ? -5.211 5.051 -0.264 1.00 94.06 287 HIS A N 1
ATOM 2173 C CA . HIS A 1 287 ? -5.611 6.456 -0.393 1.00 94.06 287 HIS A CA 1
ATOM 2174 C C . HIS A 1 287 ? -6.685 6.660 -1.458 1.00 94.06 287 HIS A C 1
ATOM 2176 O O . HIS A 1 287 ? -7.670 7.368 -1.226 1.00 94.06 287 HIS A O 1
ATOM 2182 N N . CYS A 1 288 ? -6.579 5.971 -2.596 1.00 92.88 288 CYS A N 1
ATOM 2183 C CA . CYS A 1 288 ? -7.657 5.994 -3.581 1.00 92.88 288 CYS A CA 1
ATOM 2184 C C . CYS A 1 288 ? -8.959 5.385 -3.014 1.00 92.88 288 CYS A C 1
ATOM 2186 O O . CYS A 1 288 ? -10.055 5.901 -3.258 1.00 92.88 288 CYS A O 1
ATOM 2188 N N . PHE A 1 289 ? -8.855 4.325 -2.203 1.00 94.69 289 PHE A N 1
ATOM 2189 C CA . PHE A 1 289 ? -9.991 3.730 -1.493 1.00 94.69 289 PHE A CA 1
ATOM 2190 C C . PHE A 1 289 ? -10.644 4.705 -0.508 1.00 94.69 289 PHE A C 1
ATOM 2192 O O . PHE A 1 289 ? -11.866 4.836 -0.495 1.00 94.69 289 PHE A O 1
ATOM 2199 N N . GLN A 1 290 ? -9.849 5.425 0.283 1.00 91.81 290 GLN A N 1
ATOM 2200 C CA . GLN A 1 290 ? -10.335 6.430 1.231 1.00 91.81 290 GLN A CA 1
ATOM 2201 C C . GLN A 1 290 ? -11.117 7.542 0.526 1.00 91.81 290 GLN A C 1
ATOM 2203 O O . GLN A 1 290 ? -12.147 7.980 1.038 1.00 91.81 290 GLN A O 1
ATOM 2208 N N . ASN A 1 291 ? -10.662 7.956 -0.660 1.00 87.25 291 ASN A N 1
ATOM 2209 C CA . ASN A 1 291 ? -11.361 8.931 -1.494 1.00 87.25 291 ASN A CA 1
ATOM 2210 C C . ASN A 1 291 ? -12.671 8.378 -2.076 1.00 87.25 291 ASN A C 1
ATOM 2212 O O . ASN A 1 291 ? -13.674 9.084 -2.127 1.00 87.25 291 ASN A O 1
ATOM 2216 N N . THR A 1 292 ? -12.680 7.104 -2.475 1.00 88.75 292 THR A N 1
ATOM 2217 C CA . THR A 1 292 ? -13.881 6.440 -3.006 1.00 88.75 292 THR A CA 1
ATOM 2218 C C . THR A 1 292 ? -14.933 6.201 -1.915 1.00 88.75 292 THR A C 1
ATOM 2220 O O . THR A 1 292 ? -16.131 6.333 -2.162 1.00 88.75 292 THR A O 1
ATOM 2223 N N . TYR A 1 293 ? -14.498 5.864 -0.696 1.00 88.94 293 TYR A N 1
ATOM 2224 C CA . TYR A 1 293 ? -15.360 5.506 0.433 1.00 88.94 293 TYR A CA 1
ATOM 2225 C C . TYR A 1 293 ? -15.065 6.357 1.682 1.00 88.94 293 TYR A C 1
ATOM 2227 O O . TYR A 1 293 ? -14.662 5.825 2.728 1.00 88.94 293 TYR A O 1
ATOM 2235 N N . PRO A 1 294 ? -15.318 7.678 1.636 1.00 87.94 294 PRO A N 1
ATOM 2236 C CA . PRO A 1 294 ? -15.003 8.586 2.739 1.00 87.94 294 PRO A CA 1
ATOM 2237 C C . PRO A 1 294 ? -15.729 8.222 4.043 1.00 87.94 294 PRO A C 1
ATOM 2239 O O . PRO A 1 294 ? -15.222 8.482 5.130 1.00 87.94 294 PRO A O 1
ATOM 2242 N N . GLN A 1 295 ? -16.886 7.563 3.976 1.00 91.38 295 GLN A N 1
ATOM 2243 C CA . GLN A 1 295 ? -17.615 7.054 5.141 1.00 91.38 295 GLN A CA 1
ATOM 2244 C C . GLN A 1 295 ? -16.850 5.963 5.908 1.00 91.38 295 GLN A C 1
ATOM 2246 O O . GLN A 1 295 ? -16.951 5.887 7.138 1.00 91.38 295 GLN A O 1
ATOM 2251 N N . VAL A 1 296 ? -16.068 5.131 5.208 1.00 93.12 296 VAL A N 1
ATOM 2252 C CA . VAL A 1 296 ? -15.223 4.102 5.834 1.00 93.12 296 VAL A CA 1
ATOM 2253 C C . VAL A 1 296 ? -14.060 4.785 6.547 1.00 93.12 296 VAL A C 1
ATOM 2255 O O . VAL A 1 296 ? -13.825 4.498 7.720 1.00 93.12 296 VAL A O 1
ATOM 2258 N N . MET A 1 297 ? -13.429 5.772 5.899 1.00 92.94 297 MET A N 1
ATOM 2259 C CA . MET A 1 297 ? -12.388 6.608 6.507 1.00 92.94 297 MET A CA 1
ATOM 2260 C C . MET A 1 297 ? -12.898 7.360 7.742 1.00 92.94 297 MET A C 1
ATOM 2262 O O . MET A 1 297 ? -12.288 7.314 8.803 1.00 92.94 297 MET A O 1
ATOM 2266 N N . GLN A 1 298 ? -14.075 7.978 7.675 1.00 90.94 298 GLN A N 1
ATOM 2267 C CA . GLN A 1 298 ? -14.672 8.647 8.833 1.00 90.94 298 GLN A CA 1
ATOM 2268 C C . GLN A 1 298 ? -14.956 7.680 9.990 1.00 90.94 298 GLN A C 1
ATOM 2270 O O . GLN A 1 298 ? -14.807 8.042 11.158 1.00 90.94 298 GLN A O 1
ATOM 2275 N N . THR A 1 299 ? -15.378 6.450 9.685 1.00 94.00 299 THR A N 1
ATOM 2276 C CA . THR A 1 299 ? -15.613 5.421 10.707 1.00 94.00 299 THR A CA 1
ATOM 2277 C C . THR A 1 299 ? -14.302 4.965 11.337 1.00 94.00 299 THR A C 1
ATOM 2279 O O . THR A 1 299 ? -14.242 4.850 12.559 1.00 94.00 299 THR A O 1
ATOM 2282 N N . TRP A 1 300 ? -13.249 4.792 10.535 1.00 95.50 300 TRP A N 1
ATOM 2283 C CA . TRP A 1 300 ? -11.896 4.537 11.023 1.00 95.50 300 TRP A CA 1
ATOM 2284 C C . TRP A 1 300 ? -11.424 5.643 11.964 1.00 95.50 300 TRP A C 1
ATOM 2286 O O . TRP A 1 300 ? -11.087 5.354 13.108 1.00 95.50 300 TRP A O 1
ATOM 2296 N N . SER A 1 301 ? -11.496 6.911 11.544 1.00 93.50 301 SER A N 1
ATOM 2297 C CA . SER A 1 301 ? -11.074 8.045 12.373 1.00 93.50 301 SER A CA 1
ATOM 2298 C C . SER A 1 301 ? -11.845 8.121 13.688 1.00 93.50 301 SER A C 1
ATOM 2300 O O . SER A 1 301 ? -11.247 8.304 14.739 1.00 93.50 301 SER A O 1
ATOM 2302 N N . ARG A 1 302 ? -13.169 7.927 13.685 1.00 93.62 302 ARG A N 1
ATOM 2303 C CA . ARG A 1 302 ? -13.947 7.934 14.939 1.00 93.62 302 ARG A CA 1
ATOM 2304 C C . ARG A 1 302 ? -13.546 6.813 15.894 1.00 93.62 302 ARG A C 1
ATOM 2306 O O . ARG A 1 302 ? -13.616 6.999 17.104 1.00 93.62 302 ARG A O 1
ATOM 2313 N N . LYS A 1 303 ? -13.191 5.652 15.349 1.00 94.88 303 LYS A N 1
ATOM 2314 C CA . LYS A 1 303 ? -12.922 4.440 16.121 1.00 94.88 303 LYS A CA 1
ATOM 2315 C C . LYS A 1 303 ? -11.502 4.407 16.672 1.00 94.88 303 LYS A C 1
ATOM 2317 O O . LYS A 1 303 ? -11.299 4.094 17.836 1.00 94.88 303 LYS A O 1
ATOM 2322 N N . PHE A 1 304 ? -10.545 4.754 15.826 1.00 95.56 304 PHE A N 1
ATOM 2323 C CA . PHE A 1 304 ? -9.120 4.589 16.075 1.00 95.56 304 PHE A CA 1
ATOM 2324 C C . PHE A 1 304 ? -8.395 5.909 16.337 1.00 95.56 304 PHE A C 1
ATOM 2326 O O . PHE A 1 304 ? -7.238 5.896 16.746 1.00 95.56 304 PHE A O 1
ATOM 2333 N N . TRP A 1 305 ? -9.076 7.036 16.116 1.00 94.62 305 TRP A N 1
ATOM 2334 C CA . TRP A 1 305 ? -8.579 8.386 16.375 1.00 94.62 305 TRP A CA 1
ATOM 2335 C C . TRP A 1 305 ? -9.605 9.271 17.114 1.00 94.62 305 TRP A C 1
ATOM 2337 O O . TRP A 1 305 ? -9.894 10.394 16.672 1.00 94.62 305 TRP A O 1
ATOM 2347 N N . PRO A 1 306 ? -10.217 8.801 18.221 1.00 91.88 306 PRO A N 1
ATOM 2348 C CA . PRO A 1 306 ? -11.223 9.579 18.936 1.00 91.88 306 PRO A CA 1
ATOM 2349 C C . PRO A 1 306 ? -10.637 10.914 19.418 1.00 91.88 306 PRO A C 1
ATOM 2351 O O . PRO A 1 306 ? -9.559 10.974 20.006 1.00 91.88 306 PRO A O 1
ATOM 2354 N N . GLY A 1 307 ? -11.336 12.015 19.132 1.00 86.81 307 GLY A N 1
ATOM 2355 C CA . GLY A 1 307 ? -10.847 13.359 19.459 1.00 86.81 307 GLY A CA 1
ATOM 2356 C C . GLY A 1 307 ? -9.563 13.762 18.719 1.00 86.81 307 GLY A C 1
ATOM 2357 O O . GLY A 1 307 ? -8.862 14.656 19.184 1.00 86.81 307 GLY A O 1
ATOM 2358 N N . GLY A 1 308 ? -9.237 13.104 17.600 1.00 85.12 308 GLY A N 1
ATOM 2359 C CA . GLY A 1 308 ? -8.040 13.386 16.802 1.00 85.12 308 GLY A CA 1
ATOM 2360 C C . GLY A 1 308 ? -6.752 12.775 17.357 1.00 85.12 308 GLY A C 1
ATOM 2361 O O . GLY A 1 308 ? -5.673 13.143 16.907 1.00 85.12 308 GLY A O 1
ATOM 2362 N N . ARG A 1 309 ? -6.840 11.852 18.323 1.00 88.50 309 ARG A N 1
ATOM 2363 C CA . ARG A 1 309 ? -5.678 11.191 18.933 1.00 88.50 309 ARG A CA 1
ATOM 2364 C C . ARG A 1 309 ? -5.714 9.699 18.668 1.00 88.50 309 ARG A C 1
ATOM 2366 O O . ARG A 1 309 ? -6.749 9.080 18.890 1.00 88.50 309 ARG A O 1
ATOM 2373 N N . LEU A 1 310 ? -4.580 9.140 18.255 1.00 90.31 310 LEU A N 1
ATOM 2374 C CA . LEU A 1 310 ? -4.430 7.708 18.033 1.00 90.31 310 LEU A CA 1
ATOM 2375 C C . LEU A 1 310 ? -4.831 6.908 19.282 1.00 90.31 310 LEU A C 1
ATOM 2377 O O . LEU A 1 310 ? -4.357 7.179 20.386 1.00 90.31 310 LEU A O 1
ATOM 2381 N N . ALA A 1 311 ? -5.666 5.895 19.078 1.00 90.75 311 ALA A N 1
ATOM 2382 C CA . ALA A 1 311 ? -6.006 4.876 20.056 1.00 90.75 311 ALA A CA 1
ATOM 2383 C C . ALA A 1 311 ? -5.484 3.505 19.594 1.00 90.75 311 ALA A C 1
ATOM 2385 O O . ALA A 1 311 ? -5.600 3.147 18.417 1.00 90.75 311 ALA A O 1
ATOM 2386 N N . GLY A 1 312 ? -4.938 2.733 20.535 1.00 87.62 312 GLY A N 1
ATOM 2387 C CA . GLY A 1 312 ? -4.428 1.382 20.286 1.00 87.62 312 GLY A CA 1
ATOM 2388 C C . GLY A 1 312 ? -3.066 1.327 19.581 1.00 87.62 312 GLY A C 1
ATOM 2389 O O . GLY A 1 312 ? -2.355 2.327 19.468 1.00 87.62 312 GLY A O 1
ATOM 2390 N N . GLN A 1 313 ? -2.690 0.133 19.130 1.00 85.88 313 GLN A N 1
ATOM 2391 C CA . GLN A 1 313 ? -1.440 -0.162 18.442 1.00 85.88 313 GLN A CA 1
ATOM 2392 C C . GLN A 1 313 ? -1.587 -0.015 16.921 1.00 85.88 313 GLN A C 1
ATOM 2394 O O . GLN A 1 313 ? -2.170 -0.855 16.228 1.00 85.88 313 GLN A O 1
ATOM 2399 N N . CYS A 1 314 ? -1.003 1.065 16.399 1.00 86.38 314 CYS A N 1
ATOM 2400 C CA . CYS A 1 314 ? -0.738 1.242 14.973 1.00 86.38 314 CYS A CA 1
ATOM 2401 C C . CYS A 1 314 ? 0.565 0.509 14.586 1.00 86.38 314 CYS A C 1
ATOM 2403 O O . CYS A 1 314 ? 1.570 0.660 15.305 1.00 86.38 314 CYS A O 1
ATOM 2405 N N . PRO A 1 315 ? 0.577 -0.236 13.462 1.00 85.25 315 PRO A N 1
ATOM 2406 C CA . PRO A 1 315 ? 1.690 -1.107 13.087 1.00 85.25 315 PRO A CA 1
ATOM 2407 C C . PRO A 1 315 ? 2.987 -0.393 12.724 1.00 85.25 315 PRO A C 1
ATOM 2409 O O . PRO A 1 315 ? 4.038 -1.032 12.723 1.00 85.25 315 PRO A O 1
ATOM 2412 N N . THR A 1 316 ? 2.944 0.900 12.407 1.00 84.00 316 THR A N 1
ATOM 2413 C CA . THR A 1 316 ? 4.119 1.634 11.921 1.00 84.00 316 THR A CA 1
ATOM 2414 C C . THR A 1 316 ? 4.233 2.992 12.585 1.00 84.00 316 THR A C 1
ATOM 2416 O O . THR A 1 316 ? 3.238 3.559 13.028 1.00 84.00 316 THR A O 1
ATOM 2419 N N . GLY A 1 317 ? 5.450 3.538 12.659 1.00 79.44 317 GLY A N 1
ATOM 2420 C CA . GLY A 1 317 ? 5.645 4.912 13.125 1.00 79.44 317 GLY A CA 1
ATOM 2421 C C . GLY A 1 317 ? 4.997 5.931 12.186 1.00 79.44 317 GLY A C 1
ATOM 2422 O O . GLY A 1 317 ? 4.372 6.877 12.654 1.00 79.44 317 GLY A O 1
ATOM 2423 N N . TYR A 1 318 ? 5.073 5.698 10.872 1.00 79.38 318 TYR A N 1
ATOM 2424 C CA . TYR A 1 318 ? 4.488 6.591 9.872 1.00 79.38 318 TYR A CA 1
ATOM 2425 C C . TYR A 1 318 ? 2.957 6.657 9.965 1.00 79.38 318 TYR A C 1
ATOM 2427 O O . TYR A 1 318 ? 2.385 7.743 9.966 1.00 79.38 318 TYR A O 1
ATOM 2435 N N . GLY A 1 319 ? 2.289 5.522 10.180 1.00 84.06 319 GLY A N 1
ATOM 2436 C CA . GLY A 1 319 ? 0.842 5.480 10.384 1.00 84.06 319 GLY A CA 1
ATOM 2437 C C . GLY A 1 319 ? 0.383 6.243 11.631 1.00 84.06 319 GLY A C 1
ATOM 2438 O O . GLY A 1 319 ? -0.732 6.747 11.671 1.00 84.06 319 GLY A O 1
ATOM 2439 N N . ARG A 1 320 ? 1.247 6.426 12.640 1.00 87.75 320 ARG A N 1
ATOM 2440 C CA . ARG A 1 320 ? 0.926 7.191 13.863 1.00 87.75 320 ARG A CA 1
ATOM 2441 C C . ARG A 1 320 ? 0.879 8.701 13.648 1.00 87.75 320 ARG A C 1
ATOM 2443 O O . ARG A 1 320 ? 0.559 9.417 14.593 1.00 87.75 320 ARG A O 1
ATOM 2450 N N . THR A 1 321 ? 1.210 9.193 12.456 1.00 83.81 321 THR A N 1
ATOM 2451 C CA . THR A 1 321 ? 1.243 10.633 12.169 1.00 83.81 321 THR A CA 1
ATOM 2452 C C . THR A 1 321 ? -0.155 11.209 11.966 1.00 83.81 321 THR A C 1
ATOM 2454 O O . THR A 1 321 ? -0.469 12.266 12.510 1.00 83.81 321 THR A O 1
ATOM 2457 N N . GLN A 1 322 ? -1.022 10.505 11.234 1.00 87.25 322 GLN A N 1
ATOM 2458 C CA . GLN A 1 322 ? -2.377 10.961 10.934 1.00 87.25 322 GLN A CA 1
ATOM 2459 C C . GLN A 1 322 ? -3.322 9.792 10.607 1.00 87.25 322 GLN A C 1
ATOM 2461 O O . GLN A 1 322 ? -2.871 8.753 10.124 1.00 87.25 322 GLN A O 1
ATOM 2466 N N . PRO A 1 323 ? -4.650 9.955 10.783 1.00 90.88 323 PRO A N 1
ATOM 2467 C CA . PRO A 1 323 ? -5.618 8.879 10.553 1.00 90.88 323 PRO A CA 1
ATOM 2468 C C . PRO A 1 323 ? -5.583 8.278 9.140 1.00 90.88 323 PRO A C 1
ATOM 2470 O O . PRO A 1 323 ? -5.841 7.089 8.964 1.00 90.88 323 PRO A O 1
ATOM 2473 N N . VAL A 1 324 ? -5.296 9.112 8.138 1.00 89.25 324 VAL A N 1
ATOM 2474 C CA . VAL A 1 324 ? -5.236 8.729 6.719 1.00 89.25 324 VAL A CA 1
ATOM 2475 C C . VAL A 1 324 ? -4.068 7.768 6.467 1.00 89.25 324 VAL A C 1
ATOM 2477 O O . VAL A 1 324 ? -4.282 6.705 5.879 1.00 89.25 324 VAL A O 1
ATOM 2480 N N . GLU A 1 325 ? -2.880 8.079 6.995 1.00 90.38 325 GLU A N 1
ATOM 2481 C CA . GLU A 1 325 ? -1.715 7.188 6.914 1.00 90.38 325 GLU A CA 1
ATOM 2482 C C . GLU A 1 325 ? -1.886 5.954 7.784 1.00 90.38 325 GLU A C 1
ATOM 2484 O O . GLU A 1 325 ? -1.533 4.860 7.366 1.00 90.38 325 GLU A O 1
ATOM 2489 N N . ASP A 1 326 ? -2.490 6.085 8.966 1.00 95.31 326 ASP A N 1
ATOM 2490 C CA . ASP A 1 326 ? -2.783 4.941 9.829 1.00 95.31 326 ASP A CA 1
ATOM 2491 C C . ASP A 1 326 ? -3.588 3.865 9.094 1.00 95.31 326 ASP A C 1
ATOM 2493 O O . ASP A 1 326 ? -3.238 2.684 9.135 1.00 95.31 326 ASP A O 1
ATOM 2497 N N . MET A 1 327 ? -4.656 4.256 8.390 1.00 96.50 327 MET A N 1
ATOM 2498 C CA . MET A 1 327 ? -5.431 3.303 7.601 1.00 96.50 327 MET A CA 1
ATOM 2499 C C . MET A 1 327 ? -4.594 2.711 6.462 1.00 96.50 327 MET A C 1
ATOM 2501 O O . MET A 1 327 ? -4.613 1.492 6.296 1.00 96.50 327 MET A O 1
ATOM 2505 N N . ALA A 1 328 ? -3.867 3.527 5.694 1.00 95.75 328 ALA A N 1
ATOM 2506 C CA . ALA A 1 328 ? -3.061 3.046 4.567 1.00 95.75 328 ALA A CA 1
ATOM 2507 C C . ALA A 1 328 ? -1.970 2.060 5.011 1.00 95.75 328 ALA A C 1
ATOM 2509 O O . ALA A 1 328 ? -1.816 0.975 4.446 1.00 95.75 328 ALA A O 1
ATOM 2510 N N . GLU A 1 329 ? -1.287 2.376 6.104 1.00 94.62 329 GLU A N 1
ATOM 2511 C CA . GLU A 1 329 ? -0.244 1.556 6.706 1.00 94.62 329 GLU A CA 1
ATOM 2512 C C . GLU A 1 329 ? -0.792 0.281 7.337 1.00 94.62 329 GLU A C 1
ATOM 2514 O O . GLU A 1 329 ? -0.201 -0.792 7.185 1.00 94.62 329 GLU A O 1
ATOM 2519 N N . SER A 1 330 ? -1.940 0.366 8.006 1.00 97.00 330 SER A N 1
ATOM 2520 C CA . SER A 1 330 ? -2.607 -0.801 8.576 1.00 97.00 330 SER A CA 1
ATOM 2521 C C . SER A 1 330 ? -3.112 -1.753 7.491 1.00 97.00 330 SER A C 1
ATOM 2523 O O . SER A 1 330 ? -2.929 -2.963 7.611 1.00 97.00 330 SER A O 1
ATOM 2525 N N . VAL A 1 331 ? -3.685 -1.235 6.399 1.00 98.06 331 VAL A N 1
ATOM 2526 C CA . VAL A 1 331 ? -4.147 -2.038 5.255 1.00 98.06 331 VAL A CA 1
ATOM 2527 C C . VAL A 1 331 ? -2.977 -2.701 4.531 1.00 98.06 331 VAL A C 1
ATOM 2529 O O . VAL A 1 331 ? -3.026 -3.900 4.253 1.00 98.06 331 VAL A O 1
ATOM 2532 N N . ALA A 1 332 ? -1.899 -1.960 4.277 1.00 96.38 332 ALA A N 1
ATOM 2533 C CA . ALA A 1 332 ? -0.702 -2.519 3.665 1.00 96.38 332 ALA A CA 1
ATOM 2534 C C . ALA A 1 332 ? -0.044 -3.586 4.560 1.00 96.38 332 ALA A C 1
ATOM 2536 O O . ALA A 1 332 ? 0.409 -4.609 4.054 1.00 96.38 332 ALA A O 1
ATOM 2537 N N . THR A 1 333 ? -0.053 -3.399 5.885 1.00 95.50 333 THR A N 1
ATOM 2538 C CA . THR A 1 333 ? 0.448 -4.384 6.863 1.00 95.50 333 THR A CA 1
ATOM 2539 C C . THR A 1 333 ? -0.455 -5.614 6.970 1.00 95.50 333 THR A C 1
ATOM 2541 O O . THR A 1 333 ? 0.036 -6.728 7.103 1.00 95.50 333 THR A O 1
ATOM 2544 N N . TYR A 1 334 ? -1.774 -5.444 6.873 1.00 96.81 334 TYR A N 1
ATOM 2545 C CA . TYR A 1 334 ? -2.720 -6.557 6.792 1.00 96.81 334 TYR A CA 1
ATOM 2546 C C . TYR A 1 334 ? -2.447 -7.428 5.559 1.00 96.81 334 TYR A C 1
ATOM 2548 O O . TYR A 1 334 ? -2.414 -8.653 5.651 1.00 96.81 334 TYR A O 1
ATOM 2556 N N . TRP A 1 335 ? -2.204 -6.791 4.412 1.00 96.62 335 TRP A N 1
ATOM 2557 C CA . TRP A 1 335 ? -1.942 -7.466 3.142 1.00 96.62 335 TRP A CA 1
ATOM 2558 C C . TRP A 1 335 ? -0.636 -8.277 3.124 1.00 96.62 335 TRP A C 1
ATOM 2560 O O . TRP A 1 335 ? -0.566 -9.294 2.435 1.00 96.62 335 TRP A O 1
ATOM 2570 N N . THR A 1 336 ? 0.396 -7.885 3.886 1.00 93.00 336 THR A N 1
ATOM 2571 C CA . THR A 1 336 ? 1.642 -8.679 3.953 1.00 93.00 336 THR A CA 1
ATOM 2572 C C . THR A 1 336 ? 1.450 -10.038 4.633 1.00 93.00 336 THR A C 1
ATOM 2574 O O . THR A 1 336 ? 2.314 -10.915 4.511 1.00 93.00 336 THR A O 1
ATOM 2577 N N . GLY A 1 337 ? 0.317 -10.223 5.312 1.00 93.38 337 GLY A N 1
ATOM 2578 C CA . GLY A 1 337 ? -0.029 -11.427 6.042 1.00 93.38 337 GLY A CA 1
ATOM 2579 C C . GLY A 1 337 ? 0.753 -11.575 7.342 1.00 93.38 337 GLY A C 1
ATOM 2580 O O . GLY A 1 337 ? 1.678 -10.819 7.664 1.00 93.38 337 GLY A O 1
ATOM 2581 N N . GLY A 1 338 ? 0.375 -12.573 8.131 1.00 93.69 338 GLY A N 1
ATOM 2582 C CA . GLY A 1 338 ? 0.941 -12.754 9.461 1.00 93.69 338 GLY A CA 1
ATOM 2583 C C . GLY A 1 338 ? 0.202 -13.790 10.284 1.00 93.69 338 GLY A C 1
ATOM 2584 O O . GLY A 1 338 ? -0.429 -14.699 9.755 1.00 93.69 338 GLY A O 1
ATOM 2585 N N . THR A 1 339 ? 0.298 -13.658 11.601 1.00 95.62 339 THR A N 1
ATOM 2586 C CA . THR A 1 339 ? -0.345 -14.573 12.548 1.00 95.62 339 THR A CA 1
ATOM 2587 C C . THR A 1 339 ? -0.991 -13.800 13.681 1.00 95.62 339 THR A C 1
ATOM 2589 O O . THR A 1 339 ? -0.475 -12.771 14.108 1.00 95.62 339 THR A O 1
ATOM 2592 N N . ILE A 1 340 ? -2.105 -14.311 14.198 1.00 95.19 340 ILE A N 1
ATOM 2593 C CA . ILE A 1 340 ? -2.701 -13.795 15.428 1.00 95.19 340 ILE A CA 1
ATOM 2594 C C . ILE A 1 340 ? -2.058 -14.531 16.602 1.00 95.19 340 ILE A C 1
ATOM 2596 O O . ILE A 1 340 ? -2.125 -15.758 16.679 1.00 95.19 340 ILE A O 1
ATOM 2600 N N . LYS A 1 341 ? -1.426 -13.787 17.509 1.00 92.31 341 LYS A N 1
ATOM 2601 C CA . LYS A 1 341 ? -0.788 -14.317 18.719 1.00 92.31 341 LYS A CA 1
ATOM 2602 C C . LYS A 1 341 ? -1.150 -13.421 19.893 1.00 92.31 341 LYS A C 1
ATOM 2604 O O . LYS A 1 341 ? -1.098 -12.206 19.770 1.00 92.31 341 LYS A O 1
ATOM 2609 N N . ASN A 1 342 ? -1.526 -14.015 21.024 1.00 91.19 342 ASN A N 1
ATOM 2610 C CA . ASN A 1 342 ? -1.814 -13.292 22.270 1.00 91.19 342 ASN A CA 1
ATOM 2611 C C . ASN A 1 342 ? -2.802 -12.116 22.112 1.00 91.19 342 ASN A C 1
ATOM 2613 O O . ASN A 1 342 ? -2.637 -11.073 22.734 1.00 91.19 342 ASN A O 1
ATOM 2617 N N . GLY A 1 343 ? -3.826 -12.268 21.266 1.00 91.44 343 GLY A N 1
ATOM 2618 C CA . GLY A 1 343 ? -4.851 -11.234 21.081 1.00 91.44 343 GLY A CA 1
ATOM 2619 C C . GLY A 1 343 ? -4.434 -10.041 20.212 1.00 91.44 343 GLY A C 1
ATOM 2620 O O . GLY A 1 343 ? -5.176 -9.063 20.162 1.00 91.44 343 GLY A O 1
ATOM 2621 N N . VAL A 1 344 ? -3.304 -10.121 19.502 1.00 93.06 344 VAL A N 1
ATOM 2622 C CA . VAL A 1 344 ? -2.864 -9.128 18.507 1.00 93.06 344 VAL A CA 1
ATOM 2623 C C . VAL A 1 344 ? -2.494 -9.802 17.187 1.00 93.06 344 VAL A C 1
ATOM 2625 O O . VAL A 1 344 ? -2.148 -10.985 17.150 1.00 93.06 344 VAL A O 1
ATOM 2628 N N . PHE A 1 345 ? -2.569 -9.058 16.085 1.00 95.00 345 PHE A N 1
ATOM 2629 C CA . PHE A 1 345 ? -1.989 -9.486 14.817 1.00 95.00 345 PHE A CA 1
ATOM 2630 C C . PHE A 1 345 ? -0.500 -9.140 14.794 1.00 95.00 345 PHE A C 1
ATOM 2632 O O . PHE A 1 345 ? -0.122 -8.016 15.111 1.00 95.00 345 PHE A O 1
ATOM 2639 N N . VAL A 1 346 ? 0.330 -10.092 14.375 1.00 92.81 346 VAL A N 1
ATOM 2640 C CA . VAL A 1 346 ? 1.766 -9.917 14.153 1.00 92.81 346 VAL A CA 1
ATOM 2641 C C . VAL A 1 346 ? 2.060 -10.253 12.696 1.00 92.81 346 VAL A C 1
ATOM 2643 O O . VAL A 1 346 ? 1.914 -11.406 12.277 1.00 92.81 346 VAL A O 1
ATOM 2646 N N . SER A 1 347 ? 2.453 -9.245 11.920 1.00 89.50 347 SER A N 1
ATOM 2647 C CA . SER A 1 347 ? 2.824 -9.406 10.510 1.00 89.50 347 SER A CA 1
ATOM 2648 C C . SER A 1 347 ? 4.076 -10.273 10.346 1.00 89.50 347 SER A C 1
ATOM 2650 O O . SER A 1 347 ? 4.843 -10.479 11.290 1.00 89.50 347 SER A O 1
ATOM 2652 N N . ARG A 1 348 ? 4.343 -10.739 9.122 1.00 84.25 348 ARG A N 1
ATOM 2653 C CA . ARG A 1 348 ? 5.575 -11.493 8.807 1.00 84.25 348 ARG A CA 1
ATOM 2654 C C . ARG A 1 348 ? 6.863 -10.716 9.099 1.00 84.25 348 ARG A C 1
ATOM 2656 O O . ARG A 1 348 ? 7.890 -11.339 9.343 1.00 84.25 348 ARG A O 1
ATOM 2663 N N . SER A 1 349 ? 6.809 -9.383 9.094 1.00 76.81 349 SER A N 1
ATOM 2664 C CA . SER A 1 349 ? 7.933 -8.509 9.447 1.00 76.81 349 SER A CA 1
ATOM 2665 C C . SER A 1 349 ? 7.968 -8.124 10.932 1.00 76.81 349 SER A C 1
ATOM 2667 O O . SER A 1 349 ? 8.773 -7.285 11.314 1.00 76.81 349 SER A O 1
ATOM 2669 N N . GLY A 1 350 ? 7.090 -8.689 11.768 1.00 83.88 350 GLY A N 1
ATOM 2670 C CA . GLY A 1 350 ? 7.047 -8.435 13.212 1.00 83.88 350 GLY A CA 1
ATOM 2671 C C . GLY A 1 350 ? 6.226 -7.216 13.642 1.00 83.88 350 GLY A C 1
ATOM 2672 O O . GLY A 1 350 ? 6.024 -7.027 14.837 1.00 83.88 350 GLY A O 1
ATOM 2673 N N . ALA A 1 351 ? 5.693 -6.417 12.709 1.00 87.12 351 ALA A N 1
ATOM 2674 C CA . ALA A 1 351 ? 4.814 -5.297 13.052 1.00 87.12 351 ALA A CA 1
ATOM 2675 C C . ALA A 1 351 ? 3.528 -5.796 13.728 1.00 87.12 351 ALA A C 1
ATOM 2677 O O . ALA A 1 351 ? 2.915 -6.758 13.249 1.00 87.12 351 ALA A O 1
ATOM 2678 N N . VAL A 1 352 ? 3.128 -5.124 14.809 1.00 90.38 352 VAL A N 1
ATOM 2679 C CA . VAL A 1 352 ? 1.984 -5.498 15.650 1.00 90.38 352 VAL A CA 1
ATOM 2680 C C . VAL A 1 352 ? 0.800 -4.573 15.382 1.00 90.38 352 VAL A C 1
ATOM 2682 O O . VAL A 1 352 ? 0.962 -3.359 15.305 1.00 90.38 352 VAL A O 1
ATOM 2685 N N . MET A 1 353 ? -0.395 -5.140 15.244 1.00 93.81 353 MET A N 1
ATOM 2686 C CA . MET A 1 353 ? -1.633 -4.398 15.005 1.00 93.81 353 MET A CA 1
ATOM 2687 C C . MET A 1 353 ? -2.766 -4.947 15.874 1.00 93.81 353 MET A C 1
ATOM 2689 O O . MET A 1 353 ? -2.936 -6.165 15.992 1.00 93.81 353 MET A O 1
ATOM 2693 N N . ASP A 1 354 ? -3.581 -4.052 16.436 1.00 93.81 354 ASP A N 1
ATOM 2694 C CA . ASP A 1 354 ? -4.749 -4.449 17.227 1.00 93.81 354 ASP A CA 1
ATOM 2695 C C . ASP A 1 354 ? -5.703 -5.343 16.422 1.00 93.81 354 ASP A C 1
ATOM 2697 O O . ASP A 1 354 ? -5.987 -5.086 15.245 1.00 93.81 354 ASP A O 1
ATOM 2701 N N . LEU A 1 355 ? -6.309 -6.340 17.077 1.00 95.69 355 LEU A N 1
ATOM 2702 C CA . LEU A 1 355 ? -7.311 -7.187 16.422 1.00 95.69 355 LEU A CA 1
ATOM 2703 C C . LEU A 1 355 ? -8.550 -6.416 15.968 1.00 95.69 355 LEU A C 1
ATOM 2705 O O . LEU A 1 355 ? -9.200 -6.807 15.003 1.00 95.69 355 LEU A O 1
ATOM 2709 N N . GLU A 1 356 ? -8.890 -5.312 16.628 1.00 95.81 356 GLU A N 1
ATOM 2710 C CA . GLU A 1 356 ? -10.013 -4.489 16.195 1.00 95.81 356 GLU A CA 1
ATOM 2711 C C . GLU A 1 356 ? -9.732 -3.807 14.845 1.00 95.81 356 GLU A C 1
ATOM 2713 O O . GLU A 1 356 ? -10.606 -3.788 13.975 1.00 95.81 356 GLU A O 1
ATOM 2718 N N . ARG A 1 357 ? -8.497 -3.334 14.633 1.00 96.31 357 ARG A N 1
ATOM 2719 C CA . ARG A 1 357 ? -8.023 -2.798 13.346 1.00 96.31 357 ARG A CA 1
ATOM 2720 C C . ARG A 1 357 ? -7.977 -3.888 12.287 1.00 96.31 357 ARG A C 1
ATOM 2722 O O . ARG A 1 357 ? -8.545 -3.714 11.211 1.00 96.31 357 ARG A O 1
ATOM 2729 N N . TYR A 1 358 ? -7.389 -5.035 12.628 1.00 96.81 358 TYR A N 1
ATOM 2730 C CA . TYR A 1 358 ? -7.348 -6.219 11.769 1.00 96.81 358 TYR A CA 1
ATOM 2731 C C . TYR A 1 358 ? -8.752 -6.611 11.278 1.00 96.81 358 TYR A C 1
ATOM 2733 O O . TYR A 1 358 ? -8.991 -6.737 10.077 1.00 96.81 358 TYR A O 1
ATOM 2741 N N . ASN A 1 359 ? -9.712 -6.736 12.198 1.00 97.44 359 ASN A N 1
ATOM 2742 C CA . ASN A 1 359 ? -11.087 -7.122 11.883 1.00 97.44 359 ASN A CA 1
ATOM 2743 C C . ASN A 1 359 ? -11.836 -6.039 11.098 1.00 97.44 359 ASN A C 1
ATOM 2745 O O . ASN A 1 359 ? -12.659 -6.364 10.240 1.00 97.44 359 ASN A O 1
ATOM 2749 N N . PHE A 1 360 ? -11.551 -4.758 11.357 1.00 97.94 360 PHE A N 1
ATOM 2750 C CA . PHE A 1 360 ? -12.098 -3.661 10.565 1.00 97.94 360 PHE A CA 1
ATOM 2751 C C . PHE A 1 360 ? -11.639 -3.755 9.107 1.00 97.94 360 PHE A C 1
ATOM 2753 O O . PHE A 1 360 ? -12.475 -3.702 8.205 1.00 97.94 360 PHE A O 1
ATOM 2760 N N . ILE A 1 361 ? -10.336 -3.939 8.874 1.00 98.25 361 ILE A N 1
ATOM 2761 C CA . ILE A 1 361 ? -9.763 -4.064 7.527 1.00 98.25 361 ILE A CA 1
ATOM 2762 C C . ILE A 1 361 ? -10.354 -5.276 6.821 1.00 98.25 361 ILE A C 1
ATOM 2764 O O . ILE A 1 361 ? -10.897 -5.131 5.725 1.00 98.25 361 ILE A O 1
ATOM 2768 N N . LYS A 1 362 ? -10.330 -6.442 7.481 1.00 97.56 362 LYS A N 1
ATOM 2769 C CA . LYS A 1 362 ? -10.919 -7.680 6.964 1.00 97.56 362 LYS A CA 1
ATOM 2770 C C . LYS A 1 362 ? -12.348 -7.444 6.485 1.00 97.56 362 LYS A C 1
ATOM 2772 O O . LYS A 1 362 ? -12.679 -7.776 5.356 1.00 97.56 362 LYS A O 1
ATOM 2777 N N . LYS A 1 363 ? -13.193 -6.839 7.321 1.00 96.25 363 LYS A N 1
ATOM 2778 C CA . LYS A 1 363 ? -14.622 -6.685 7.035 1.00 96.25 363 LYS A CA 1
ATOM 2779 C C . LYS A 1 363 ? -14.937 -5.602 6.002 1.00 96.25 363 LYS A C 1
ATOM 2781 O O . LYS A 1 363 ? -15.773 -5.834 5.138 1.00 96.25 363 LYS A O 1
ATOM 2786 N N . TYR A 1 364 ? -14.346 -4.416 6.126 1.00 96.44 364 TYR A N 1
ATOM 2787 C CA . TYR A 1 364 ? -14.806 -3.227 5.392 1.00 96.44 364 TYR A CA 1
ATOM 2788 C C . TYR A 1 364 ? -13.931 -2.842 4.200 1.00 96.44 364 TYR A C 1
ATOM 2790 O O . TYR A 1 364 ? -14.356 -2.023 3.391 1.00 96.44 364 TYR A O 1
ATOM 2798 N N . ILE A 1 365 ? -12.721 -3.394 4.101 1.00 96.62 365 ILE A N 1
ATOM 2799 C CA . ILE A 1 365 ? -11.737 -3.008 3.081 1.00 96.62 365 ILE A CA 1
ATOM 2800 C C . ILE A 1 365 ? -11.355 -4.226 2.237 1.00 96.62 365 ILE A C 1
ATOM 2802 O O . ILE A 1 365 ? -11.335 -4.150 1.011 1.00 96.62 365 ILE A O 1
ATOM 2806 N N . MET A 1 366 ? -11.113 -5.368 2.887 1.00 96.94 366 MET A N 1
ATOM 2807 C CA . MET A 1 366 ? -10.586 -6.575 2.249 1.00 96.94 366 MET A CA 1
ATOM 2808 C C . MET A 1 366 ? -11.645 -7.638 1.911 1.00 96.94 366 MET A C 1
ATOM 2810 O O . MET A 1 366 ? -11.283 -8.747 1.536 1.00 96.94 366 MET A O 1
ATOM 2814 N N . ASP A 1 367 ? -12.938 -7.308 1.987 1.00 93.62 367 ASP A N 1
ATOM 2815 C CA . ASP A 1 367 ? -14.050 -8.199 1.594 1.00 93.62 367 ASP A CA 1
ATOM 2816 C C . ASP A 1 367 ? -13.992 -9.592 2.260 1.00 93.62 367 ASP A C 1
ATOM 2818 O O . ASP A 1 367 ? -14.177 -10.639 1.647 1.00 93.62 367 ASP A O 1
ATOM 2822 N N . GLY A 1 368 ? -13.623 -9.616 3.541 1.00 94.75 368 GLY A N 1
ATOM 2823 C CA . GLY A 1 368 ? -13.459 -10.828 4.339 1.00 94.75 368 GLY A CA 1
ATOM 2824 C C . GLY A 1 368 ? -12.180 -11.626 4.066 1.00 94.75 368 GLY A C 1
ATOM 2825 O O . GLY A 1 368 ? -11.913 -12.572 4.810 1.00 94.75 368 GLY A O 1
ATOM 2826 N N . LYS A 1 369 ? -11.387 -11.264 3.050 1.00 94.75 369 LYS A N 1
ATOM 2827 C CA . LYS A 1 369 ? -10.184 -11.996 2.634 1.00 94.75 369 LYS A CA 1
ATOM 2828 C C . LYS A 1 369 ? -9.041 -11.857 3.637 1.00 94.75 369 LYS A C 1
ATOM 2830 O O . LYS A 1 369 ? -8.710 -10.743 4.021 1.00 94.75 369 LYS A O 1
ATOM 2835 N N . GLU A 1 370 ? -8.396 -12.979 3.962 1.00 94.00 370 GLU A N 1
ATOM 2836 C CA . GLU A 1 370 ? -7.180 -13.063 4.788 1.00 94.00 370 GLU A CA 1
ATOM 2837 C C . GLU A 1 370 ? -5.920 -13.331 3.938 1.00 94.00 370 GLU A C 1
ATOM 2839 O O . GLU A 1 370 ? -6.031 -13.822 2.809 1.00 94.00 370 GLU A O 1
ATOM 2844 N N . TYR A 1 371 ? -4.737 -13.003 4.482 1.00 91.75 371 TYR A N 1
ATOM 2845 C CA . TYR A 1 371 ? -3.425 -13.047 3.806 1.00 91.75 371 TYR A CA 1
ATOM 2846 C C . TYR A 1 371 ? -2.314 -13.675 4.662 1.00 91.75 371 TYR A C 1
ATOM 2848 O O . TYR A 1 371 ? -2.359 -13.515 5.905 1.00 91.75 371 TYR A O 1
#

Secondary structure (DSSP, 8-state):
--PPP----EEEEEE--PPEEEEEE-THHHHSS--TT------------S------S-----PPP--S-HHHHHHHHHHHHHHHHHHHHHHTT--S--EEEEEE------PPPPPPPPPPPPPP---------------PPPPPPPPPPPP---------TTSHHHHHHHHHHHHS-EEEE-TT----HHHHHHHHHHHHHS-HHHHTT-SEEEE--SSPPTTS-TTEEEEEEET--EEEE-GGGGS--HHHHHHHHHHHTSPPPHHHHHHHHHHHHHHHHHHHHHHHHHHH-HHHHHHHHHHHSGGGS--S--SSTGGGS-HHHHHHHHHHHHHT-EEEETTEEEETT--EEEHHHHHHHHHHTSTT---

pLDDT: mean 70.04, std 24.35, range [22.58, 98.25]

Foldseek 3Di:
DDDDDDFDWDKDKDFDADWFKDFDFPFQPWQPQDDPPPDRDDDDDDDDDDPPPPPPDPDQPDDDDDPPDPVVVVVVVVVVVVVVVVCVVCVVPPPDTDIDIHTDRDDDPPDDDDDDDDDDDDDDDDDDDDDDDDDDDDDDDDDDDDDDDDDDPDPDPDPDCQDLVNLQVVCCVPQVEGEEEAAPGDDDSLLSVLQVVLLVLFDSLLSVLANYEYEHEPPDDPVDDPRTQWIDGPPHSYIYGYVSLQDQDPSNQVVVCVVVVHGDDPVRVSVVSSLSNSLSVQLRSLLSVCSVCVVLLVVQCCVQPPVNAGDDFQQTPQLRPGSSSSLSSLLSQQSQAADDDPQWGQGPSRGIHHVVSNVSCCVPNRVVDGD

Sequence (371 aa):
MTQKLLILLGMLVFITCAPIYAQSGSYLDSIYKADEQGTSAVADEPETNYATTDTDTPEVVDVPEPTGDPAQQKALERLQSIINQLMRIIGGKMCGARIVIVVVPCDRIVPKPKPEPAPAPNPSPTPTPTPKPEPAPAPKPEPTPAPKPEPTPTPAPQPSTDSKEAVRAAIKAKYGISAIAGQNQDWSENQLRAADEALASLPSFFRKCTDTVYRDGPPYDPRIPPSAAAYVIVPQHKVHMLDLSAQMTQGAYNSLCAAYGRAPTKDEQMAYLKHNYKRTLVHEMTHCFQNTYPQVMQTWSRKFWPGGRLAGQCPTGYGRTQPVEDMAESVATYWTGGTIKNGVFVSRSGAVMDLERYNFIKKYIMDGKEY